Protein AF-A0A9D2NYP1-F1 (afdb_monomer_lite)

Secondary structure (DSSP, 8-state):
--HHHHHHHHTTS----S-----------------------SSHHHHHHHHHHHHHHHT-S-----S-GGGS-EEEETTEEEEE-S-HHHHEESSPPTT-EEEEEEEETTTEEEEEEEE-TT-TTEEEEEEEEEEEEEE-TTSPEEEEEEEEEEEEEEETTTTT--EEEETTEEEE-TTT---SSSS-SS-HHHHHHHHHHH----SSPPPTT-EEEEEEEE--TTS---SSEEESS--EEEEEETTEEEEEEEP----PPPP-

pLDDT: mean 77.52, std 22.83, range [28.11, 98.56]

Structure (mmCIF, N/CA/C/O backbone):
data_AF-A0A9D2NYP1-F1
#
_entry.id   AF-A0A9D2NYP1-F1
#
loop_
_atom_site.group_PDB
_atom_site.id
_atom_site.type_symbol
_atom_site.label_atom_id
_atom_site.label_alt_id
_atom_site.label_comp_id
_atom_site.label_asym_id
_atom_site.label_entity_id
_atom_site.label_seq_id
_atom_site.pdbx_PDB_ins_code
_atom_site.Cartn_x
_atom_site.Cartn_y
_atom_site.Cartn_z
_atom_site.occupancy
_atom_site.B_iso_or_equiv
_atom_site.auth_seq_id
_atom_site.auth_comp_id
_atom_site.auth_asym_id
_atom_site.auth_atom_id
_atom_site.pdbx_PDB_model_num
ATOM 1 N N . MET A 1 1 ? 52.720 27.892 -49.024 1.00 52.84 1 MET A N 1
ATOM 2 C CA . MET A 1 1 ? 51.868 28.065 -47.832 1.00 52.84 1 MET A CA 1
ATOM 3 C C . MET A 1 1 ? 52.768 28.571 -46.722 1.00 52.84 1 MET A C 1
ATOM 5 O O . MET A 1 1 ? 53.714 27.883 -46.366 1.00 52.84 1 MET A O 1
ATOM 9 N N . SER A 1 2 ? 52.604 29.838 -46.357 1.00 43.03 2 SER A N 1
ATOM 10 C CA . SER A 1 2 ? 53.603 30.640 -45.644 1.00 43.03 2 SER A CA 1
ATOM 11 C C . SER A 1 2 ? 53.001 31.171 -44.345 1.00 43.03 2 SER A C 1
ATOM 13 O O . SER A 1 2 ? 51.852 31.608 -44.352 1.00 43.03 2 SER A O 1
ATOM 15 N N . GLU A 1 3 ? 53.796 31.184 -43.270 1.00 52.00 3 GLU A N 1
ATOM 16 C CA . GLU A 1 3 ? 53.496 31.777 -41.950 1.00 52.00 3 GLU A CA 1
ATOM 17 C C . GLU A 1 3 ? 52.831 33.165 -42.009 1.00 52.00 3 GLU A C 1
ATOM 19 O O . GLU A 1 3 ? 52.084 33.530 -41.103 1.00 52.00 3 GLU A O 1
ATOM 24 N N . LYS A 1 4 ? 53.036 33.917 -43.098 1.00 56.12 4 LYS A N 1
ATOM 25 C CA . LYS A 1 4 ? 52.514 35.277 -43.282 1.00 56.12 4 LYS A CA 1
ATOM 26 C C . LYS A 1 4 ? 51.020 35.381 -43.612 1.00 56.12 4 LYS A C 1
ATOM 28 O O . LYS A 1 4 ? 50.474 36.476 -43.497 1.00 56.12 4 LYS A O 1
ATOM 33 N N . GLU A 1 5 ? 50.340 34.299 -43.996 1.00 54.41 5 GLU A N 1
ATOM 34 C CA . GLU A 1 5 ? 48.875 34.331 -44.202 1.00 54.41 5 GLU A CA 1
ATOM 35 C C . GLU A 1 5 ? 48.090 33.927 -42.942 1.00 54.41 5 GLU A C 1
ATOM 37 O O . GLU A 1 5 ? 46.988 34.421 -42.716 1.00 54.41 5 GLU A O 1
ATOM 42 N N . THR A 1 6 ? 48.695 33.146 -42.045 1.00 54.75 6 THR A N 1
ATOM 43 C CA . THR A 1 6 ? 48.152 32.815 -40.713 1.00 54.75 6 THR A CA 1
ATOM 44 C C . THR A 1 6 ? 48.230 33.980 -39.718 1.00 54.75 6 THR A C 1
ATOM 46 O O . THR A 1 6 ? 47.350 34.130 -38.873 1.00 54.75 6 THR A O 1
ATOM 49 N N . GLU A 1 7 ? 49.227 34.859 -39.850 1.00 53.69 7 GLU A N 1
ATOM 50 C CA . GLU A 1 7 ? 49.426 36.019 -38.964 1.00 53.69 7 GLU A CA 1
ATOM 51 C C . GLU A 1 7 ? 48.400 37.149 -39.209 1.00 53.69 7 GLU A C 1
ATOM 53 O O . GLU A 1 7 ? 48.049 37.893 -38.293 1.00 53.69 7 GLU A O 1
ATOM 58 N N . LYS A 1 8 ? 47.841 37.247 -40.427 1.00 52.06 8 LYS A N 1
ATOM 59 C CA . LYS A 1 8 ? 46.785 38.220 -40.769 1.00 52.06 8 LYS A CA 1
ATOM 60 C C . LYS A 1 8 ? 45.388 37.810 -40.300 1.00 52.06 8 LYS A C 1
ATOM 62 O O . LYS A 1 8 ? 44.573 38.693 -40.053 1.00 52.06 8 LYS A O 1
ATOM 67 N N . LEU A 1 9 ? 45.114 36.512 -40.145 1.00 48.84 9 LEU A N 1
ATOM 68 C CA . LEU A 1 9 ? 43.814 36.034 -39.660 1.00 48.84 9 LEU A CA 1
ATOM 69 C C . LEU A 1 9 ? 43.696 36.166 -38.131 1.00 48.84 9 LEU A C 1
ATOM 71 O O . LEU A 1 9 ? 42.644 36.533 -37.617 1.00 48.84 9 LEU A O 1
ATOM 75 N N . PHE A 1 10 ? 44.798 35.943 -37.404 1.00 48.81 10 PHE A N 1
ATOM 76 C CA . PHE A 1 10 ? 44.826 36.048 -35.940 1.00 48.81 10 PHE A CA 1
ATOM 77 C C . PHE A 1 10 ? 44.795 37.494 -35.423 1.00 48.81 10 PHE A C 1
ATOM 79 O O . PHE A 1 10 ? 44.224 37.748 -34.366 1.00 48.81 10 PHE A O 1
ATOM 86 N N . ARG A 1 11 ? 45.324 38.466 -36.179 1.00 52.62 11 ARG A N 1
ATOM 87 C CA . ARG A 1 11 ? 45.314 39.891 -35.787 1.00 52.62 11 ARG A CA 1
ATOM 88 C C . ARG A 1 11 ? 43.963 40.598 -35.957 1.00 52.62 11 ARG A C 1
ATOM 90 O O . ARG A 1 11 ? 43.852 41.755 -35.578 1.00 52.62 11 ARG A O 1
ATOM 97 N N . SER A 1 12 ? 42.961 39.919 -36.520 1.00 47.72 12 SER A N 1
ATOM 98 C CA . SER A 1 12 ? 41.611 40.453 -36.760 1.00 47.72 12 SER A CA 1
ATOM 99 C C . SER A 1 12 ? 40.601 40.104 -35.656 1.00 47.72 12 SER A C 1
ATOM 101 O O . SER A 1 12 ? 39.479 40.598 -35.708 1.00 47.72 12 SER A O 1
ATOM 103 N N . ILE A 1 13 ? 40.942 39.232 -34.699 1.00 51.97 13 ILE A N 1
ATOM 104 C CA . ILE A 1 13 ? 39.965 38.668 -33.741 1.00 51.97 13 ILE A CA 1
ATOM 105 C C . ILE A 1 13 ? 40.199 39.150 -32.297 1.00 51.97 13 ILE A C 1
ATOM 107 O O . ILE A 1 13 ? 39.365 38.927 -31.425 1.00 51.97 13 ILE A O 1
ATOM 111 N N . THR A 1 14 ? 41.274 39.891 -32.028 1.00 47.16 14 THR A N 1
ATOM 112 C CA . THR A 1 14 ? 41.542 40.450 -30.692 1.00 47.16 14 THR A CA 1
ATOM 113 C C . THR A 1 14 ? 41.807 41.953 -30.757 1.00 47.16 14 THR A C 1
ATOM 115 O O . THR A 1 14 ? 42.882 42.421 -30.394 1.00 47.16 14 THR A O 1
ATOM 118 N N . GLU A 1 15 ? 40.825 42.715 -31.238 1.00 46.16 15 GLU A N 1
ATOM 119 C CA . GLU A 1 15 ? 40.663 44.124 -30.868 1.00 46.16 15 GLU A CA 1
ATOM 120 C C . GLU A 1 15 ? 39.771 44.192 -29.627 1.00 46.16 15 GLU A C 1
ATOM 122 O O . GLU A 1 15 ? 38.555 44.289 -29.741 1.00 46.16 15 GLU A O 1
ATOM 127 N N . LEU A 1 16 ? 40.368 44.148 -28.437 1.00 33.62 16 LEU A N 1
ATOM 128 C CA . LEU A 1 16 ? 39.815 44.876 -27.299 1.00 33.62 16 LEU A CA 1
ATOM 129 C C . LEU A 1 16 ? 40.962 45.556 -26.554 1.00 33.62 16 LEU A C 1
ATOM 131 O O . LEU A 1 16 ? 41.943 44.938 -26.149 1.00 33.62 16 LEU A O 1
ATOM 135 N N . SER A 1 17 ? 40.810 46.870 -26.514 1.00 37.94 17 SER A N 1
ATOM 136 C CA . SER A 1 17 ? 41.711 47.938 -26.114 1.00 37.94 17 SER A CA 1
ATOM 137 C C . SER A 1 17 ? 41.938 48.024 -24.605 1.00 37.94 17 SER A C 1
ATOM 139 O O . SER A 1 17 ? 40.995 47.942 -23.821 1.00 37.94 17 SER A O 1
ATOM 141 N N . ASP A 1 18 ? 43.187 48.309 -24.248 1.00 42.28 18 ASP A N 1
ATOM 142 C CA . ASP A 1 18 ? 43.763 48.457 -22.903 1.00 42.28 18 ASP A CA 1
ATOM 143 C C . ASP A 1 18 ? 43.538 49.856 -22.269 1.00 42.28 18 ASP A C 1
ATOM 145 O O . ASP A 1 18 ? 44.358 50.335 -21.491 1.00 42.28 18 ASP A O 1
ATOM 149 N N . ASP A 1 19 ? 42.431 50.538 -22.582 1.00 39.03 19 ASP A N 1
ATOM 150 C CA . ASP A 1 19 ? 42.287 51.990 -22.338 1.00 39.03 19 ASP A CA 1
ATOM 151 C C . ASP A 1 19 ? 41.154 52.389 -21.374 1.00 39.03 19 ASP A C 1
ATOM 153 O O . ASP A 1 19 ? 40.501 53.414 -21.552 1.00 39.03 19 ASP A O 1
ATOM 157 N N . LEU A 1 20 ? 40.916 51.620 -20.306 1.00 39.31 20 LEU A N 1
ATOM 158 C CA . LEU A 1 20 ? 39.998 52.047 -19.237 1.00 39.31 20 LEU A CA 1
ATOM 159 C C . LEU A 1 20 ? 40.436 51.603 -17.834 1.00 39.31 20 LEU A C 1
ATOM 161 O O . LEU A 1 20 ? 39.670 50.942 -17.146 1.00 39.31 20 LEU A O 1
ATOM 165 N N . ILE A 1 21 ? 41.620 52.016 -17.363 1.00 32.97 21 ILE A N 1
ATOM 166 C CA . ILE A 1 21 ? 41.814 52.301 -15.925 1.00 32.97 21 ILE A CA 1
ATOM 167 C C . ILE A 1 21 ? 42.711 53.536 -15.760 1.00 32.97 21 ILE A C 1
ATOM 169 O O . ILE A 1 21 ? 43.939 53.477 -15.811 1.00 32.97 21 ILE A O 1
ATOM 173 N N . GLU A 1 22 ? 42.062 54.670 -15.518 1.00 35.88 22 GLU A N 1
ATOM 174 C CA . GLU A 1 22 ? 42.674 55.907 -15.054 1.00 35.88 22 GLU A CA 1
ATOM 175 C C . GLU A 1 22 ? 43.183 55.744 -13.610 1.00 35.88 22 GLU A C 1
ATOM 177 O O . GLU A 1 22 ? 42.428 55.667 -12.646 1.00 35.88 22 GLU A O 1
ATOM 182 N N . ASN A 1 23 ? 44.504 55.639 -13.491 1.00 31.09 23 ASN A N 1
ATOM 183 C CA . ASN A 1 23 ? 45.363 56.325 -12.522 1.00 31.09 23 ASN A CA 1
ATOM 184 C C . ASN A 1 23 ? 44.757 56.736 -11.160 1.00 31.09 23 ASN A C 1
ATOM 186 O O . ASN A 1 23 ? 44.509 57.914 -10.910 1.00 31.09 23 ASN A O 1
ATOM 190 N N . ALA A 1 24 ? 44.740 55.812 -10.197 1.00 30.09 24 ALA A N 1
ATOM 191 C CA . ALA A 1 24 ? 44.958 56.170 -8.794 1.00 30.09 24 ALA A CA 1
ATOM 192 C C . ALA A 1 24 ? 46.461 56.060 -8.490 1.00 30.09 24 ALA A C 1
ATOM 194 O O . ALA A 1 24 ? 46.983 55.003 -8.135 1.00 30.09 24 ALA A O 1
ATOM 195 N N . GLN A 1 25 ? 47.176 57.168 -8.685 1.00 34.66 25 GLN A N 1
ATOM 196 C CA . GLN A 1 25 ? 48.561 57.327 -8.257 1.00 34.66 25 GLN A CA 1
ATOM 197 C C . GLN A 1 25 ? 48.656 57.187 -6.733 1.00 34.66 25 GLN A C 1
ATOM 199 O O . GLN A 1 25 ? 48.110 58.012 -6.013 1.00 34.66 25 GLN A O 1
ATOM 204 N N . THR A 1 26 ? 49.403 56.201 -6.240 1.00 32.84 26 THR A N 1
ATOM 205 C CA . THR A 1 26 ? 50.382 56.388 -5.153 1.00 32.84 26 THR A CA 1
ATOM 206 C C . THR A 1 26 ? 51.392 55.235 -5.167 1.00 32.84 26 THR A C 1
ATOM 208 O O . THR A 1 26 ? 51.066 54.055 -5.215 1.00 32.84 26 THR A O 1
ATOM 211 N N . VAL A 1 27 ? 52.659 55.621 -5.180 1.00 31.11 27 VAL A N 1
ATOM 212 C CA . VAL A 1 27 ? 53.905 54.839 -5.246 1.00 31.11 27 VAL A CA 1
ATOM 213 C C . VAL A 1 27 ? 54.781 55.411 -4.104 1.00 31.11 27 VAL A C 1
ATOM 215 O O . VAL A 1 27 ? 54.499 56.548 -3.715 1.00 31.11 27 VAL A O 1
ATOM 218 N N . PRO A 1 28 ? 55.872 54.796 -3.584 1.00 44.03 28 PRO A N 1
ATOM 219 C CA . PRO A 1 28 ? 56.439 53.443 -3.731 1.00 44.03 28 PRO A CA 1
ATOM 220 C C . PRO A 1 28 ? 56.798 52.755 -2.380 1.00 44.03 28 PRO A C 1
ATOM 222 O O . PRO A 1 28 ? 56.739 53.345 -1.308 1.00 44.03 28 PRO A O 1
ATOM 225 N N . ALA A 1 29 ? 57.360 51.544 -2.504 1.00 28.33 29 ALA A N 1
ATOM 226 C CA . ALA A 1 29 ? 58.676 51.148 -1.963 1.00 28.33 29 ALA A CA 1
ATOM 227 C C . ALA A 1 29 ? 58.694 49.983 -0.958 1.00 28.33 29 ALA A C 1
ATOM 229 O O . ALA A 1 29 ? 58.277 50.102 0.187 1.00 28.33 29 ALA A O 1
ATOM 230 N N . GLY A 1 30 ? 59.398 48.920 -1.364 1.00 28.11 30 GLY A N 1
ATOM 231 C CA . GLY A 1 30 ? 60.272 48.166 -0.464 1.00 28.11 30 GLY A CA 1
ATOM 232 C C . GLY A 1 30 ? 59.875 46.716 -0.185 1.00 28.11 30 GLY A C 1
ATOM 233 O O . GLY A 1 30 ? 58.827 46.443 0.378 1.00 28.11 30 GLY A O 1
ATOM 234 N N . GLY A 1 31 ? 60.799 45.791 -0.472 1.00 31.09 31 GLY A N 1
ATOM 235 C CA . GLY A 1 31 ? 60.926 44.550 0.305 1.00 31.09 31 GLY A CA 1
ATOM 236 C C . GLY A 1 31 ? 60.737 43.234 -0.452 1.00 31.09 31 GLY A C 1
ATOM 237 O O . GLY A 1 31 ? 59.640 42.712 -0.578 1.00 31.09 31 GLY A O 1
ATOM 238 N N . ARG A 1 32 ? 61.853 42.629 -0.872 1.00 34.25 32 ARG A N 1
ATOM 239 C CA . ARG A 1 32 ? 61.967 41.218 -1.295 1.00 34.25 32 ARG A CA 1
ATOM 240 C C . ARG A 1 32 ? 61.476 40.240 -0.208 1.00 34.25 32 ARG A C 1
ATOM 242 O O . ARG A 1 32 ? 61.945 40.358 0.921 1.00 34.25 32 ARG A O 1
ATOM 249 N N . LYS A 1 33 ? 60.791 39.150 -0.602 1.00 32.91 33 LYS A N 1
ATOM 250 C CA . LYS A 1 33 ? 61.248 37.727 -0.541 1.00 32.91 33 LYS A CA 1
ATOM 251 C C . LYS A 1 33 ? 60.088 36.731 -0.804 1.00 32.91 33 LYS A C 1
ATOM 253 O O . LYS A 1 33 ? 59.033 36.890 -0.219 1.00 32.91 33 LYS A O 1
ATOM 258 N N . LYS A 1 34 ? 60.370 35.721 -1.658 1.00 34.88 34 LYS A N 1
ATOM 259 C CA . LYS A 1 34 ? 60.036 34.261 -1.627 1.00 34.88 34 LYS A CA 1
ATOM 260 C C . LYS A 1 34 ? 58.661 33.852 -1.038 1.00 34.88 34 LYS A C 1
ATOM 262 O O . LYS A 1 34 ? 58.356 34.236 0.072 1.00 34.88 34 LYS A O 1
ATOM 267 N N . THR A 1 35 ? 57.815 32.994 -1.615 1.00 35.12 35 THR A N 1
ATOM 268 C CA . THR A 1 35 ? 58.003 31.801 -2.464 1.00 35.12 35 THR A CA 1
ATOM 269 C C . THR A 1 35 ? 56.619 31.290 -2.897 1.00 35.12 35 THR A C 1
ATOM 271 O O . THR A 1 35 ? 55.664 31.430 -2.149 1.00 35.12 35 THR A O 1
ATOM 274 N N . ALA A 1 36 ? 56.570 30.669 -4.079 1.00 46.47 36 ALA A N 1
ATOM 275 C CA . ALA A 1 36 ? 55.696 29.571 -4.514 1.00 46.47 36 ALA A CA 1
ATOM 276 C C . ALA A 1 36 ? 54.341 29.344 -3.808 1.00 46.47 36 ALA A C 1
ATOM 278 O O . ALA A 1 36 ? 54.317 28.847 -2.690 1.00 46.47 36 ALA A O 1
ATOM 279 N N . ALA A 1 37 ? 53.242 29.506 -4.555 1.00 46.41 37 ALA A N 1
ATOM 280 C CA . ALA A 1 37 ? 52.235 28.452 -4.766 1.00 46.41 37 ALA A CA 1
ATOM 281 C C . ALA A 1 37 ? 51.037 28.983 -5.573 1.00 46.41 37 ALA A C 1
ATOM 283 O O . ALA A 1 37 ? 50.044 29.401 -4.993 1.00 46.41 37 ALA A O 1
ATOM 284 N N . TRP A 1 38 ? 51.073 28.905 -6.908 1.00 39.84 38 TRP A N 1
ATOM 285 C CA . TRP A 1 38 ? 49.820 28.858 -7.675 1.00 39.84 38 TRP A CA 1
ATOM 286 C C . TRP A 1 38 ? 49.995 28.226 -9.056 1.00 39.84 38 TRP A C 1
ATOM 288 O O . TRP A 1 38 ? 50.131 28.876 -10.085 1.00 39.84 38 TRP A O 1
ATOM 298 N N . LYS A 1 39 ? 50.005 26.894 -9.058 1.00 49.81 39 LYS A N 1
ATOM 299 C CA . LYS A 1 39 ? 49.701 26.055 -10.223 1.00 49.81 39 LYS A CA 1
ATOM 300 C C . LYS A 1 39 ? 48.943 24.825 -9.737 1.00 49.81 39 LYS A C 1
ATOM 302 O O . LYS A 1 39 ? 49.533 23.757 -9.676 1.00 49.81 39 LYS A O 1
ATOM 307 N N . LYS A 1 40 ? 47.675 24.971 -9.336 1.00 46.75 40 LYS A N 1
ATOM 308 C CA . LYS A 1 40 ? 46.773 23.829 -9.069 1.00 46.75 40 LYS A CA 1
ATOM 309 C C . LYS A 1 40 ? 45.283 24.181 -9.213 1.00 46.75 40 LYS A C 1
ATOM 311 O O . LYS A 1 40 ? 44.513 23.830 -8.340 1.00 46.75 40 LYS A O 1
ATOM 316 N N . TRP A 1 41 ? 44.855 24.849 -10.288 1.00 41.88 41 TRP A N 1
ATOM 317 C CA . TRP A 1 41 ? 43.405 25.002 -10.551 1.00 41.88 41 TRP A CA 1
ATOM 318 C C . TRP A 1 41 ? 43.007 24.856 -12.030 1.00 41.88 41 TRP A C 1
ATOM 320 O O . TRP A 1 41 ? 41.909 25.225 -12.417 1.00 41.88 41 TRP A O 1
ATOM 330 N N . GLY A 1 42 ? 43.867 24.262 -12.867 1.00 43.59 42 GLY A N 1
ATOM 331 C CA . GLY A 1 42 ? 43.568 24.002 -14.287 1.00 43.59 42 GLY A CA 1
ATOM 332 C C . GLY A 1 42 ? 42.938 22.634 -14.587 1.00 43.59 42 GLY A C 1
ATOM 333 O O . GLY A 1 42 ? 42.689 22.334 -15.745 1.00 43.59 42 GLY A O 1
ATOM 334 N N . ALA A 1 43 ? 42.706 21.795 -13.572 1.00 47.12 43 ALA A N 1
ATOM 335 C CA . ALA A 1 43 ? 42.125 20.453 -13.729 1.00 47.12 43 ALA A CA 1
ATOM 336 C C . ALA A 1 43 ? 40.677 20.346 -13.206 1.00 47.12 43 ALA A C 1
ATOM 338 O O . ALA A 1 43 ? 40.083 19.276 -13.261 1.00 47.12 43 ALA A O 1
ATOM 339 N N . ALA A 1 44 ? 40.097 21.443 -12.702 1.00 47.78 44 ALA A N 1
ATOM 340 C CA . ALA A 1 44 ? 38.775 21.432 -12.069 1.00 47.78 44 ALA A CA 1
ATOM 341 C C . ALA A 1 44 ? 37.602 21.622 -13.054 1.00 47.78 44 ALA A C 1
ATOM 343 O O . ALA A 1 44 ? 36.472 21.290 -12.715 1.00 47.78 44 ALA A O 1
ATOM 344 N N . ALA A 1 45 ? 37.846 22.111 -14.277 1.00 47.59 45 ALA A N 1
ATOM 345 C CA . ALA A 1 45 ? 36.769 22.408 -15.231 1.00 47.59 45 ALA A CA 1
ATOM 346 C C . ALA A 1 45 ? 36.324 21.191 -16.070 1.00 47.59 45 ALA A C 1
ATOM 348 O O . ALA A 1 45 ? 35.146 21.065 -16.384 1.00 47.59 45 ALA A O 1
ATOM 349 N N . ALA A 1 46 ? 37.226 20.253 -16.385 1.00 43.06 46 ALA A N 1
ATOM 350 C CA . ALA A 1 46 ? 36.881 19.062 -17.174 1.00 43.06 46 ALA A CA 1
ATOM 351 C C . ALA A 1 46 ? 36.126 17.992 -16.358 1.00 43.06 46 ALA A C 1
ATOM 353 O O . ALA A 1 46 ? 35.284 17.282 -16.902 1.00 43.06 46 ALA A O 1
ATOM 354 N N . CYS A 1 47 ? 36.360 17.917 -15.042 1.00 46.75 47 CYS A N 1
ATOM 355 C CA . CYS A 1 47 ? 35.577 17.047 -14.160 1.00 46.75 47 CYS A CA 1
ATOM 356 C C . CYS A 1 47 ? 34.174 17.610 -13.889 1.00 46.75 47 CYS A C 1
ATOM 358 O O . CYS A 1 47 ? 33.245 16.836 -13.688 1.00 46.75 47 CYS A O 1
ATOM 360 N N . LEU A 1 48 ? 33.991 18.936 -13.931 1.00 41.94 48 LEU A N 1
ATOM 361 C CA . LEU A 1 48 ? 32.689 19.564 -13.687 1.00 41.94 48 LEU A CA 1
ATOM 362 C C . LEU A 1 48 ? 31.689 19.272 -14.820 1.00 41.94 48 LEU A C 1
ATOM 364 O O . LEU A 1 48 ? 30.521 19.011 -14.552 1.00 41.94 48 LEU A O 1
ATOM 368 N N . CYS A 1 49 ? 32.151 19.212 -16.075 1.00 49.03 49 CYS A N 1
ATOM 369 C CA . CYS A 1 49 ? 31.293 18.849 -17.209 1.00 49.03 49 CYS A CA 1
ATOM 370 C C . CYS A 1 49 ? 30.860 17.373 -17.176 1.00 49.03 49 CYS A C 1
ATOM 372 O O . CYS A 1 49 ? 29.727 17.066 -17.535 1.00 49.03 49 CYS A O 1
ATOM 374 N N . LEU A 1 50 ? 31.711 16.461 -16.690 1.00 42.22 50 LEU A N 1
ATOM 375 C CA . LEU A 1 50 ? 31.314 15.062 -16.489 1.00 42.22 50 LEU A CA 1
ATOM 376 C C . LEU A 1 50 ? 30.323 14.903 -15.332 1.00 42.22 50 LEU A C 1
ATOM 378 O O . LEU A 1 50 ? 29.447 14.053 -15.416 1.00 42.22 50 LEU A O 1
ATOM 382 N N . VAL A 1 51 ? 30.387 15.743 -14.296 1.00 45.25 51 VAL A N 1
ATOM 383 C CA . VAL A 1 51 ? 29.383 15.742 -13.218 1.00 45.25 51 VAL A CA 1
ATOM 384 C C . VAL A 1 51 ? 28.024 16.235 -13.733 1.00 45.25 51 VAL A C 1
ATOM 386 O O . VAL A 1 51 ? 27.007 15.659 -13.375 1.00 45.25 51 VAL A O 1
ATOM 389 N N . ILE A 1 52 ? 27.968 17.208 -14.647 1.00 47.50 52 ILE A N 1
ATOM 390 C CA . ILE A 1 52 ? 26.684 17.696 -15.189 1.00 47.50 52 ILE A CA 1
ATOM 391 C C . ILE A 1 52 ? 26.000 16.652 -16.097 1.00 47.50 52 ILE A C 1
ATOM 393 O O . ILE A 1 52 ? 24.778 16.535 -16.066 1.00 47.50 52 ILE A O 1
ATOM 397 N N . PHE A 1 53 ? 26.761 15.844 -16.847 1.00 40.69 53 PHE A N 1
ATOM 398 C CA . PHE A 1 53 ? 26.193 14.817 -17.739 1.00 40.69 53 PHE A CA 1
ATOM 399 C C . PHE A 1 53 ? 26.099 13.404 -17.133 1.00 40.69 53 PHE A C 1
ATOM 401 O O . PHE A 1 53 ? 25.289 12.610 -17.604 1.00 40.69 53 PHE A O 1
ATOM 408 N N . ALA A 1 54 ? 26.859 13.071 -16.081 1.00 36.25 54 ALA A N 1
ATOM 409 C CA . ALA A 1 54 ? 26.776 11.764 -15.411 1.00 36.25 54 ALA A CA 1
ATOM 410 C C . ALA A 1 54 ? 25.781 11.730 -14.236 1.00 36.25 54 ALA A C 1
ATOM 412 O O . ALA A 1 54 ? 25.311 10.655 -13.861 1.00 36.25 54 ALA A O 1
ATOM 413 N N . VAL A 1 55 ? 25.426 12.882 -13.655 1.00 40.09 55 VAL A N 1
ATOM 414 C CA . VAL A 1 55 ? 24.460 12.955 -12.545 1.00 40.09 55 VAL A CA 1
ATOM 415 C C . VAL A 1 55 ? 23.034 12.517 -12.922 1.00 40.09 55 VAL A C 1
ATOM 417 O O . VAL A 1 55 ? 22.454 11.793 -12.112 1.00 40.09 55 VAL A O 1
ATOM 420 N N . PRO A 1 56 ? 22.461 12.803 -14.114 1.00 42.22 56 PRO A N 1
ATOM 421 C CA . PRO A 1 56 ? 21.140 12.256 -14.445 1.00 42.22 56 PRO A CA 1
ATOM 422 C C . PRO A 1 56 ? 21.158 10.731 -14.665 1.00 42.22 56 PRO A C 1
ATOM 424 O O . PRO A 1 56 ? 20.119 10.088 -14.551 1.00 42.22 56 PRO A O 1
ATOM 427 N N . LEU A 1 57 ? 22.326 10.122 -14.917 1.00 39.72 57 LEU A N 1
ATOM 428 C CA . LEU A 1 57 ? 22.459 8.667 -15.075 1.00 39.72 57 LEU A CA 1
ATOM 429 C C . LEU A 1 57 ? 22.671 7.945 -13.729 1.00 39.72 57 LEU A C 1
ATOM 431 O O . LEU A 1 57 ? 22.204 6.825 -13.546 1.00 39.72 57 LEU A O 1
ATOM 435 N N . LEU A 1 58 ? 23.324 8.601 -12.763 1.00 40.12 58 LEU A N 1
ATOM 436 C CA . LEU A 1 58 ? 23.533 8.094 -11.396 1.00 40.12 58 LEU A CA 1
ATOM 437 C C . LEU A 1 58 ? 22.331 8.313 -10.459 1.00 40.12 58 LEU A C 1
ATOM 439 O O . LEU A 1 58 ? 22.303 7.738 -9.372 1.00 40.12 58 LEU A O 1
ATOM 443 N N . ALA A 1 59 ? 21.343 9.111 -10.877 1.00 42.38 59 ALA A N 1
ATOM 444 C CA . ALA A 1 59 ? 20.069 9.318 -10.184 1.00 42.38 59 ALA A CA 1
ATOM 445 C C . ALA A 1 59 ? 19.007 8.246 -10.508 1.00 42.38 59 ALA A C 1
ATOM 447 O O . ALA A 1 59 ? 17.861 8.355 -10.074 1.00 42.38 59 ALA A O 1
ATOM 448 N N . ARG A 1 60 ? 19.368 7.199 -11.261 1.00 46.25 60 ARG A N 1
ATOM 449 C CA . ARG A 1 60 ? 18.489 6.058 -11.535 1.00 46.25 60 ARG A CA 1
ATOM 450 C C . ARG A 1 60 ? 18.433 5.160 -10.303 1.00 46.25 60 ARG A C 1
ATOM 452 O O . ARG A 1 60 ? 19.225 4.242 -10.187 1.00 46.25 60 ARG A O 1
ATOM 459 N N . ILE A 1 61 ? 17.580 5.549 -9.362 1.00 46.91 61 ILE A N 1
ATOM 460 C CA . ILE A 1 61 ? 16.824 4.820 -8.326 1.00 46.91 61 ILE A CA 1
ATOM 461 C C . ILE A 1 61 ? 16.724 5.723 -7.087 1.00 46.91 61 ILE A C 1
ATOM 463 O O . ILE A 1 61 ? 17.732 6.293 -6.653 1.00 46.91 61 ILE A O 1
ATOM 467 N N . PRO A 1 62 ? 15.514 5.910 -6.530 1.00 41.56 62 PRO A N 1
ATOM 468 C CA . PRO A 1 62 ? 15.238 6.989 -5.597 1.00 41.56 62 PRO A CA 1
ATOM 469 C C . PRO A 1 62 ? 15.962 6.763 -4.269 1.00 41.56 62 PRO A C 1
ATOM 471 O O . PRO A 1 62 ? 15.856 5.700 -3.660 1.00 41.56 62 PRO A O 1
ATOM 474 N N . ARG A 1 63 ? 16.588 7.817 -3.731 1.00 36.16 63 ARG A N 1
ATOM 475 C CA . ARG A 1 63 ? 16.506 8.015 -2.276 1.00 36.16 63 ARG A CA 1
ATOM 476 C C . ARG A 1 63 ? 15.028 8.080 -1.943 1.00 36.16 63 ARG A C 1
ATOM 478 O O . ARG A 1 63 ? 14.349 8.821 -2.641 1.00 36.16 63 ARG A O 1
ATOM 485 N N . ALA A 1 64 ? 14.569 7.364 -0.913 1.00 35.19 64 ALA A N 1
ATOM 486 C CA . ALA A 1 64 ? 13.202 7.463 -0.410 1.00 35.19 64 ALA A CA 1
ATOM 487 C C . ALA A 1 64 ? 12.801 8.947 -0.302 1.00 35.19 64 ALA A C 1
ATOM 489 O O . ALA A 1 64 ? 13.269 9.640 0.607 1.00 35.19 64 ALA A O 1
ATOM 490 N N . PRO A 1 65 ? 11.999 9.479 -1.241 1.00 36.53 65 PRO A N 1
ATOM 491 C CA . PRO A 1 65 ? 11.508 10.825 -1.108 1.00 36.53 65 PRO A CA 1
ATOM 492 C C . PRO A 1 65 ? 10.352 10.729 -0.120 1.00 36.53 65 PRO A C 1
ATOM 494 O O . PRO A 1 65 ? 9.345 10.060 -0.369 1.00 36.53 65 PRO A O 1
ATOM 497 N N . GLN A 1 66 ? 10.518 11.398 1.016 1.00 38.66 66 GLN A N 1
ATOM 498 C CA . GLN A 1 66 ? 9.400 11.784 1.877 1.00 38.66 66 GLN A CA 1
ATOM 499 C C . GLN A 1 66 ? 8.576 12.935 1.251 1.00 38.66 66 GLN A C 1
ATOM 501 O O . GLN A 1 66 ? 7.665 13.451 1.883 1.00 38.66 66 GLN A O 1
ATOM 506 N N . GLY A 1 67 ? 8.891 13.350 0.015 1.00 38.81 67 GLY A N 1
ATOM 507 C CA . GLY A 1 67 ? 8.166 14.368 -0.748 1.00 38.81 67 GLY A CA 1
ATOM 508 C C . GLY A 1 67 ? 7.155 13.774 -1.734 1.00 38.81 67 GLY A C 1
ATOM 509 O O . GLY A 1 67 ? 7.271 12.612 -2.125 1.00 38.81 67 GLY A O 1
ATOM 510 N N . GLY A 1 68 ? 6.169 14.592 -2.120 1.00 47.25 68 GLY A N 1
ATOM 511 C CA . GLY A 1 68 ? 5.117 14.258 -3.087 1.00 47.25 68 GLY A CA 1
ATOM 512 C C . GLY A 1 68 ? 5.620 13.966 -4.510 1.00 47.25 68 GLY A C 1
ATOM 513 O O . GLY A 1 68 ? 6.823 13.845 -4.749 1.00 47.25 68 GLY A O 1
ATOM 514 N N . ALA A 1 69 ? 4.677 13.854 -5.454 1.00 51.28 69 ALA A N 1
ATOM 515 C CA . ALA A 1 69 ? 4.904 13.406 -6.833 1.00 51.28 69 ALA A CA 1
ATOM 516 C C . ALA A 1 69 ? 6.130 14.041 -7.515 1.00 51.28 69 ALA A C 1
ATOM 518 O O . ALA A 1 69 ? 6.886 13.333 -8.171 1.00 51.28 69 ALA A O 1
ATOM 519 N N . GLU A 1 70 ? 6.398 15.333 -7.305 1.00 55.16 70 GLU A N 1
ATOM 520 C CA . GLU A 1 70 ? 7.460 16.058 -8.018 1.00 55.16 70 GLU A CA 1
ATOM 521 C C . GLU A 1 70 ? 8.888 15.515 -7.821 1.00 55.16 70 GLU A C 1
ATOM 523 O O . GLU A 1 70 ? 9.731 15.707 -8.696 1.00 55.16 70 GLU A O 1
ATOM 528 N N . ALA A 1 71 ? 9.186 14.823 -6.715 1.00 70.06 71 ALA A N 1
ATOM 529 C CA . ALA A 1 71 ? 10.543 14.333 -6.436 1.00 70.06 71 ALA A CA 1
ATOM 530 C C . ALA A 1 71 ? 10.769 12.856 -6.806 1.00 70.06 71 ALA A C 1
ATOM 532 O O . ALA A 1 71 ? 11.913 12.410 -6.914 1.00 70.06 71 ALA A O 1
ATOM 533 N N . ALA A 1 72 ? 9.697 12.082 -6.959 1.00 85.44 72 ALA A N 1
ATOM 534 C CA . ALA A 1 72 ? 9.753 10.644 -7.185 1.00 85.44 72 ALA A CA 1
ATOM 535 C C . ALA A 1 72 ? 9.430 10.309 -8.649 1.00 85.44 72 ALA A C 1
ATOM 537 O O . ALA A 1 72 ? 8.581 10.980 -9.237 1.00 85.44 72 ALA A O 1
ATOM 538 N N . PRO A 1 73 ? 10.031 9.254 -9.234 1.00 90.75 73 PRO A N 1
ATOM 539 C CA . PRO A 1 73 ? 9.568 8.711 -10.506 1.00 90.75 73 PRO A CA 1
ATOM 540 C C . PRO A 1 73 ? 8.059 8.462 -10.468 1.00 90.75 73 PRO A C 1
ATOM 542 O O . PRO A 1 73 ? 7.550 7.804 -9.554 1.00 90.75 73 PRO A O 1
ATOM 545 N N . HIS A 1 74 ? 7.353 9.014 -11.446 1.00 94.62 74 HIS A N 1
ATOM 546 C CA . HIS A 1 74 ? 5.900 8.982 -11.529 1.00 94.62 74 HIS A CA 1
ATOM 547 C C . HIS A 1 74 ? 5.422 9.147 -12.971 1.00 94.62 74 HIS A C 1
ATOM 549 O O . HIS A 1 74 ? 6.172 9.582 -13.846 1.00 94.62 74 HIS A O 1
ATOM 555 N N . PHE A 1 75 ? 4.158 8.824 -13.212 1.00 95.94 75 PHE A N 1
ATOM 556 C CA . PHE A 1 75 ? 3.470 9.060 -14.477 1.00 95.94 75 PHE A CA 1
ATOM 557 C C . PHE A 1 75 ? 1.953 9.102 -14.243 1.00 95.94 75 PHE A C 1
ATOM 559 O O . PHE A 1 75 ? 1.466 8.677 -13.195 1.00 95.94 75 PHE A O 1
ATOM 566 N N . ALA A 1 76 ? 1.199 9.621 -15.212 1.00 95.69 76 ALA A N 1
ATOM 567 C CA . ALA A 1 76 ? -0.256 9.710 -15.132 1.00 95.69 76 ALA A CA 1
ATOM 568 C C . ALA A 1 76 ? -0.929 8.691 -16.058 1.00 95.69 76 ALA A C 1
ATOM 570 O O . ALA A 1 76 ? -0.544 8.545 -17.219 1.00 95.69 76 ALA A O 1
ATOM 571 N N . VAL A 1 77 ? -1.955 8.009 -15.550 1.00 95.00 77 VAL A N 1
ATOM 572 C CA . VAL A 1 77 ? -2.776 7.047 -16.290 1.00 95.00 77 VAL A CA 1
ATOM 573 C C . VAL A 1 77 ? -4.222 7.167 -15.830 1.00 95.00 77 VAL A C 1
ATOM 575 O O . VAL A 1 77 ? -4.484 7.170 -14.634 1.00 95.00 77 VAL A O 1
ATOM 578 N N . ASP A 1 78 ? -5.167 7.258 -16.768 1.00 92.38 78 ASP A N 1
ATOM 579 C CA . ASP A 1 78 ? -6.610 7.338 -16.484 1.00 92.38 78 ASP A CA 1
ATOM 580 C C . ASP A 1 78 ? -6.972 8.388 -15.416 1.00 92.38 78 ASP A C 1
ATOM 582 O O . ASP A 1 78 ? -7.762 8.134 -14.508 1.00 92.38 78 ASP A O 1
ATOM 586 N N . ASN A 1 79 ? -6.370 9.580 -15.522 1.00 91.19 79 ASN A N 1
ATOM 587 C CA . ASN A 1 79 ? -6.558 10.698 -14.589 1.00 91.19 79 ASN A CA 1
ATOM 588 C C . ASN A 1 79 ? -6.136 10.396 -13.135 1.00 91.19 79 ASN A C 1
ATOM 590 O O . ASN A 1 79 ? -6.631 11.019 -12.199 1.00 91.19 79 ASN A O 1
ATOM 594 N N . ARG A 1 80 ? -5.228 9.434 -12.946 1.00 94.44 80 ARG A N 1
ATOM 595 C CA . ARG A 1 80 ? -4.582 9.109 -11.672 1.00 94.44 80 ARG A CA 1
ATOM 596 C C . ARG A 1 80 ? -3.073 9.225 -11.833 1.00 94.44 80 ARG A C 1
ATOM 598 O O . ARG A 1 80 ? -2.528 8.823 -12.864 1.00 94.44 80 ARG A O 1
ATOM 605 N N . THR A 1 81 ? -2.401 9.738 -10.813 1.00 95.31 81 THR A N 1
ATOM 606 C CA . THR A 1 81 ? -0.938 9.754 -10.757 1.00 95.31 81 THR A CA 1
ATOM 607 C C . THR A 1 81 ? -0.458 8.500 -10.045 1.00 95.31 81 THR A C 1
ATOM 609 O O . THR A 1 81 ? -0.920 8.175 -8.950 1.00 95.31 81 THR A O 1
ATOM 612 N N . PHE A 1 82 ? 0.487 7.800 -10.662 1.00 96.88 82 PHE A N 1
ATOM 613 C CA . PHE A 1 82 ? 1.156 6.649 -10.079 1.00 96.88 82 PHE A CA 1
ATOM 614 C C . PHE A 1 82 ? 2.607 7.009 -9.798 1.00 96.88 82 PHE A C 1
ATOM 616 O O . PHE A 1 82 ? 3.318 7.491 -10.678 1.00 96.88 82 PHE A O 1
ATOM 623 N N . ILE A 1 83 ? 3.046 6.771 -8.569 1.00 95.25 83 ILE A N 1
ATOM 624 C CA . ILE A 1 83 ? 4.381 7.105 -8.072 1.00 95.25 83 ILE A CA 1
ATOM 625 C C . ILE A 1 83 ? 5.059 5.806 -7.639 1.00 95.25 83 ILE A C 1
ATOM 627 O O . ILE A 1 83 ? 4.400 4.918 -7.104 1.00 95.25 83 ILE A O 1
ATOM 631 N N . VAL A 1 84 ? 6.370 5.672 -7.846 1.00 93.69 84 VAL A N 1
ATOM 632 C CA . VAL A 1 84 ? 7.111 4.480 -7.403 1.00 93.69 84 VAL A CA 1
ATOM 633 C C . VAL A 1 84 ? 6.856 4.191 -5.914 1.00 93.69 84 VAL A C 1
ATOM 635 O O . VAL A 1 84 ? 6.905 5.106 -5.081 1.00 93.69 84 VAL A O 1
ATOM 638 N N . SER A 1 85 ? 6.556 2.929 -5.583 1.00 93.19 85 SER A N 1
ATOM 639 C CA . SER A 1 85 ? 6.204 2.494 -4.221 1.00 93.19 85 SER A CA 1
ATOM 640 C C . SER A 1 85 ? 7.259 2.927 -3.193 1.00 93.19 85 SER A C 1
ATOM 642 O O . SER A 1 85 ? 8.460 2.911 -3.464 1.00 93.19 85 SER A O 1
ATOM 644 N N . SER A 1 86 ? 6.823 3.324 -1.992 1.00 86.94 86 SER A N 1
ATOM 645 C CA . SER A 1 86 ? 7.728 3.633 -0.872 1.00 86.94 86 SER A CA 1
ATOM 646 C C . SER A 1 86 ? 8.364 2.384 -0.261 1.00 86.94 86 SER A C 1
ATOM 648 O O . SER A 1 86 ? 9.419 2.480 0.364 1.00 86.94 86 SER A O 1
ATOM 650 N N . TYR A 1 87 ? 7.770 1.210 -0.474 1.00 87.19 87 TYR A N 1
ATOM 651 C CA . TYR A 1 87 ? 8.313 -0.069 -0.028 1.00 87.19 87 TYR A CA 1
ATOM 652 C C . TYR A 1 87 ? 9.280 -0.614 -1.073 1.00 87.19 87 TYR A C 1
ATOM 654 O O . TYR A 1 87 ? 9.021 -1.623 -1.723 1.00 87.19 87 TYR A O 1
ATOM 662 N N . LEU A 1 88 ? 10.402 0.087 -1.239 1.00 78.62 88 LEU A N 1
ATOM 663 C CA . LEU A 1 88 ? 11.378 -0.190 -2.294 1.00 78.62 88 LEU A CA 1
ATOM 664 C C . LEU A 1 88 ? 11.909 -1.634 -2.262 1.00 78.62 88 LEU A C 1
ATOM 666 O O . LEU A 1 88 ? 12.228 -2.171 -3.317 1.00 78.62 88 LEU A O 1
ATOM 670 N N . GLY A 1 89 ? 11.931 -2.253 -1.074 1.00 79.94 89 GLY A N 1
ATOM 671 C CA . GLY A 1 89 ? 12.332 -3.646 -0.852 1.00 79.94 89 GLY A CA 1
ATOM 672 C C . GLY A 1 89 ? 11.442 -4.693 -1.544 1.00 79.94 89 GLY A C 1
ATOM 673 O O . GLY A 1 89 ? 11.861 -5.815 -1.788 1.00 79.94 89 GLY A O 1
ATOM 674 N N . ASP A 1 90 ? 10.202 -4.312 -1.858 1.00 84.19 90 ASP A N 1
ATOM 675 C CA . ASP A 1 90 ? 9.201 -5.179 -2.491 1.00 84.19 90 ASP A CA 1
ATOM 676 C C . ASP A 1 90 ? 8.762 -4.620 -3.858 1.00 84.19 90 ASP A C 1
ATOM 678 O O . ASP A 1 90 ? 7.857 -5.147 -4.506 1.00 84.19 90 ASP A O 1
ATOM 682 N N . ALA A 1 91 ? 9.338 -3.488 -4.277 1.00 90.12 91 ALA A N 1
ATOM 683 C CA . ALA A 1 91 ? 8.878 -2.749 -5.444 1.00 90.12 91 ALA A CA 1
ATOM 684 C C . ALA A 1 91 ? 9.505 -3.246 -6.748 1.00 90.12 91 ALA A C 1
ATOM 686 O O . ALA A 1 91 ? 8.936 -2.983 -7.802 1.00 90.12 91 ALA A O 1
ATOM 687 N N . VAL A 1 92 ? 10.657 -3.918 -6.700 1.00 94.25 92 VAL A N 1
ATOM 688 C CA . VAL A 1 92 ? 11.390 -4.381 -7.887 1.00 94.25 92 VAL A CA 1
ATOM 689 C C . VAL A 1 92 ? 11.390 -5.902 -7.921 1.00 94.25 92 VAL A C 1
ATOM 691 O O . VAL A 1 92 ? 11.757 -6.534 -6.934 1.00 94.25 92 VAL A O 1
ATOM 694 N N . THR A 1 93 ? 10.981 -6.484 -9.048 1.00 94.12 93 THR A N 1
ATOM 695 C CA . THR A 1 93 ? 10.959 -7.936 -9.259 1.00 94.12 93 THR A CA 1
ATOM 696 C C . THR A 1 93 ? 11.455 -8.301 -10.660 1.00 94.12 93 THR A C 1
ATOM 698 O O . THR A 1 93 ? 11.195 -7.589 -11.631 1.00 94.12 93 THR A O 1
ATOM 701 N N . ASP A 1 94 ? 12.136 -9.441 -10.789 1.00 93.88 94 ASP A N 1
ATOM 702 C CA . ASP A 1 94 ? 12.585 -9.962 -12.092 1.00 93.88 94 ASP A CA 1
ATOM 703 C C . ASP A 1 94 ? 11.435 -10.553 -12.919 1.00 93.88 94 ASP A C 1
ATOM 705 O O . ASP A 1 94 ? 11.447 -10.523 -14.151 1.00 93.88 94 ASP A O 1
ATOM 709 N N . GLU A 1 95 ? 10.413 -11.070 -12.239 1.00 94.94 95 GLU A N 1
ATOM 710 C CA . GLU A 1 95 ? 9.229 -11.667 -12.847 1.00 94.94 95 GLU A CA 1
ATOM 711 C C . GLU A 1 95 ? 8.003 -10.787 -12.604 1.00 94.94 95 GLU A C 1
ATOM 713 O O . GLU A 1 95 ? 7.840 -10.204 -11.528 1.00 94.94 95 GLU A O 1
ATOM 718 N N . LEU A 1 96 ? 7.136 -10.690 -13.615 1.00 96.38 96 LEU A N 1
ATOM 719 C CA . LEU A 1 96 ? 5.865 -9.987 -13.497 1.00 96.38 96 LEU A CA 1
ATOM 720 C C . LEU A 1 96 ? 4.945 -10.761 -12.540 1.00 96.38 96 LEU A C 1
ATOM 722 O O . LEU A 1 96 ? 4.672 -11.934 -12.808 1.00 96.38 96 LEU A O 1
ATOM 726 N N . PRO A 1 97 ? 4.417 -10.132 -11.476 1.00 95.44 97 PRO A N 1
ATOM 727 C CA . PRO A 1 97 ? 3.501 -10.814 -10.570 1.00 95.44 97 PRO A CA 1
ATOM 728 C C . PRO A 1 97 ? 2.229 -11.314 -11.263 1.00 95.44 97 PRO A C 1
ATOM 730 O O . PRO A 1 97 ? 1.746 -10.724 -12.234 1.00 95.44 97 PRO A O 1
ATOM 733 N N . GLU A 1 98 ? 1.657 -12.396 -10.734 1.00 96.00 98 GLU A N 1
ATOM 734 C CA . GLU A 1 98 ? 0.452 -13.009 -11.295 1.00 96.00 98 GLU A CA 1
ATOM 735 C C . GLU A 1 98 ? -0.733 -12.026 -11.374 1.00 96.00 98 GLU A C 1
ATOM 737 O O . GLU A 1 98 ? -0.923 -11.144 -10.535 1.00 96.00 98 GLU A O 1
ATOM 742 N N . GLY A 1 99 ? -1.556 -12.187 -12.413 1.00 96.50 99 GLY A N 1
ATOM 743 C CA . GLY A 1 99 ? -2.748 -11.363 -12.648 1.00 96.50 99 GLY A CA 1
ATOM 744 C C . GLY A 1 99 ? -2.484 -10.011 -13.320 1.00 96.50 99 GLY A C 1
ATOM 745 O O . GLY A 1 99 ? -3.438 -9.360 -13.746 1.00 96.50 99 GLY A O 1
ATOM 746 N N . PHE A 1 100 ? -1.222 -9.599 -13.479 1.00 98.19 100 PHE A N 1
ATOM 747 C CA . PHE A 1 100 ? -0.873 -8.412 -14.256 1.00 98.19 100 PHE A CA 1
ATOM 748 C C . PHE A 1 100 ? -0.796 -8.725 -15.753 1.00 98.19 100 PHE A C 1
ATOM 750 O O . PHE A 1 100 ? -0.145 -9.676 -16.182 1.00 98.19 100 PHE A O 1
ATOM 757 N N . LEU A 1 101 ? -1.457 -7.899 -16.563 1.00 98.06 101 LEU A N 1
ATOM 758 C CA . LEU A 1 101 ? -1.524 -8.038 -18.017 1.00 98.06 101 LEU A CA 1
ATOM 759 C C . LEU A 1 101 ? -0.964 -6.789 -18.712 1.00 98.06 101 LEU A C 1
ATOM 761 O O . LEU A 1 101 ? -1.135 -5.686 -18.186 1.00 98.06 101 LEU A O 1
ATOM 765 N N . PRO A 1 102 ? -0.331 -6.931 -19.895 1.00 98.19 102 PRO A N 1
ATOM 766 C CA . PRO A 1 102 ? 0.162 -5.793 -20.668 1.00 98.19 102 PRO A CA 1
ATOM 767 C C . PRO A 1 102 ? -0.954 -4.788 -20.974 1.00 98.19 102 PRO A C 1
ATOM 769 O O . PRO A 1 102 ? -2.033 -5.176 -21.422 1.00 98.19 102 PRO A O 1
ATOM 772 N N . ALA A 1 103 ? -0.682 -3.499 -20.767 1.00 97.44 103 ALA A N 1
ATOM 773 C CA . ALA A 1 103 ? -1.664 -2.426 -20.942 1.00 97.44 103 ALA A CA 1
ATOM 774 C C . ALA A 1 103 ? -1.208 -1.307 -21.899 1.00 97.44 103 ALA A C 1
ATOM 776 O O . ALA A 1 103 ? -2.037 -0.527 -22.367 1.00 97.44 103 ALA A O 1
ATOM 777 N N . GLY A 1 104 ? 0.083 -1.236 -22.232 1.00 97.06 104 GLY A N 1
ATOM 778 C CA . GLY A 1 104 ? 0.629 -0.285 -23.203 1.00 97.06 104 GLY A CA 1
ATOM 779 C C . GLY A 1 104 ? 2.039 0.158 -22.834 1.00 97.06 104 GLY A C 1
ATOM 780 O O . GLY A 1 104 ? 2.760 -0.573 -22.155 1.00 97.06 104 GLY A O 1
ATOM 781 N N . THR A 1 105 ? 2.412 1.365 -23.257 1.00 97.75 105 THR A N 1
ATOM 782 C CA . THR A 1 105 ? 3.661 2.033 -22.872 1.00 97.75 105 THR A CA 1
ATOM 783 C C . THR A 1 105 ? 3.379 3.363 -22.177 1.00 97.75 105 THR A C 1
ATOM 785 O O . THR A 1 105 ? 2.341 3.985 -22.412 1.00 97.75 105 THR A O 1
ATOM 788 N N . ILE A 1 106 ? 4.290 3.783 -21.300 1.00 96.62 106 ILE A N 1
ATOM 789 C CA . ILE A 1 106 ? 4.259 5.081 -20.614 1.00 96.62 106 ILE A CA 1
ATOM 790 C C . ILE A 1 106 ? 5.641 5.736 -20.634 1.00 96.62 106 ILE A C 1
ATOM 792 O O . ILE A 1 106 ? 6.658 5.064 -20.805 1.00 96.62 106 ILE A O 1
ATOM 796 N N . SER A 1 107 ? 5.667 7.049 -20.415 1.00 95.44 107 SER A N 1
ATOM 797 C CA . SER A 1 107 ? 6.890 7.794 -20.113 1.00 95.44 107 SER A CA 1
ATOM 798 C C . SER A 1 107 ? 6.884 8.181 -18.640 1.00 95.44 107 SER A C 1
ATOM 800 O O . SER A 1 107 ? 5.920 8.770 -18.150 1.00 95.44 107 SER A O 1
ATOM 802 N N . ILE A 1 108 ? 7.955 7.838 -17.937 1.00 93.81 108 ILE A N 1
ATOM 803 C CA . ILE A 1 108 ? 8.153 8.115 -16.518 1.00 93.81 108 ILE A CA 1
ATOM 804 C C . ILE A 1 108 ? 8.870 9.459 -16.382 1.00 93.81 108 ILE A C 1
ATOM 806 O O . ILE A 1 108 ? 9.813 9.767 -17.124 1.00 93.81 108 ILE A O 1
ATOM 810 N N . SER A 1 109 ? 8.462 10.251 -15.393 1.00 89.88 109 SER A N 1
ATOM 811 C CA . SER A 1 109 ? 9.196 11.445 -14.987 1.00 89.88 109 SER A CA 1
ATOM 812 C C . SER A 1 109 ? 10.674 11.116 -14.719 1.00 89.88 109 SER A C 1
ATOM 814 O O . SER A 1 109 ? 11.029 10.061 -14.193 1.00 89.88 109 SER A O 1
ATOM 816 N N . GLY A 1 110 ? 11.570 12.007 -15.149 1.00 80.38 110 GLY A N 1
ATOM 817 C CA . GLY A 1 110 ? 13.018 11.763 -15.101 1.00 80.38 110 GLY A CA 1
ATOM 818 C C . GLY A 1 110 ? 13.624 11.155 -16.374 1.00 80.38 110 GLY A C 1
ATOM 819 O O . GLY A 1 110 ? 14.833 10.935 -16.407 1.00 80.38 110 GLY A O 1
ATOM 820 N N . GLY A 1 111 ? 12.833 10.956 -17.436 1.00 84.06 111 GLY A N 1
ATOM 821 C CA . GLY A 1 111 ? 13.349 10.747 -18.798 1.00 84.06 111 GLY A CA 1
ATOM 822 C C . GLY A 1 111 ? 13.457 9.291 -19.252 1.00 84.06 111 GLY A C 1
ATOM 823 O O . GLY A 1 111 ? 14.246 8.997 -20.148 1.00 84.06 111 GLY A O 1
ATOM 824 N N . LEU A 1 112 ? 12.699 8.379 -18.638 1.00 89.12 112 LEU A N 1
ATOM 825 C CA . LEU A 1 112 ? 12.494 7.035 -19.182 1.00 89.12 112 LEU A CA 1
ATOM 826 C C . LEU A 1 112 ? 11.233 7.055 -20.046 1.00 89.12 112 LEU A C 1
ATOM 828 O O . LEU A 1 112 ? 10.147 7.329 -19.547 1.00 89.12 112 LEU A O 1
ATOM 832 N N . GLU A 1 113 ? 11.381 6.793 -21.337 1.00 93.62 113 GLU A N 1
ATOM 833 C CA . GLU A 1 113 ? 10.295 6.851 -22.320 1.00 93.62 113 GLU A CA 1
ATOM 834 C C . GLU A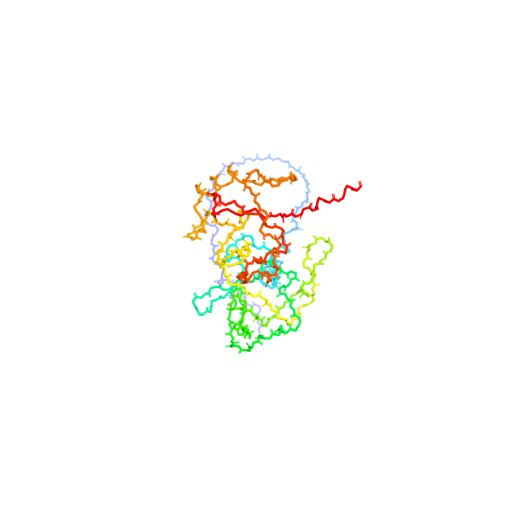 1 113 ? 9.931 5.443 -22.808 1.00 93.62 113 GLU A C 1
ATOM 836 O O . GLU A 1 113 ? 10.721 4.507 -22.667 1.00 93.62 113 GLU A O 1
ATOM 841 N N . ASP A 1 114 ? 8.723 5.294 -23.356 1.00 95.19 114 ASP A N 1
ATOM 842 C CA . ASP A 1 114 ? 8.231 4.068 -24.002 1.00 95.19 114 ASP A CA 1
ATOM 843 C C . ASP A 1 114 ? 8.349 2.780 -23.158 1.00 95.19 114 ASP A C 1
ATOM 845 O O . ASP A 1 114 ? 8.505 1.676 -23.685 1.00 95.19 114 ASP A O 1
ATOM 849 N N . CYS A 1 115 ? 8.238 2.892 -21.833 1.00 97.19 115 CYS A N 1
ATOM 850 C CA . CYS A 1 115 ? 8.347 1.754 -20.923 1.00 97.19 115 CYS A CA 1
ATOM 851 C C . CYS A 1 115 ? 7.047 0.928 -20.936 1.00 97.19 115 CYS A C 1
ATOM 853 O O . CYS A 1 115 ? 5.981 1.488 -20.655 1.00 97.19 115 CYS A O 1
ATOM 855 N N . PRO A 1 116 ? 7.086 -0.389 -21.229 1.00 98.31 116 PRO A N 1
ATOM 856 C CA . PRO A 1 116 ? 5.909 -1.249 -21.151 1.00 98.31 116 PRO A CA 1
ATOM 857 C C . PRO A 1 116 ? 5.346 -1.289 -19.731 1.00 98.31 116 PRO A C 1
ATOM 859 O O . PRO A 1 116 ? 6.101 -1.473 -18.776 1.00 98.31 116 PRO A O 1
ATOM 862 N N . TYR A 1 117 ? 4.029 -1.175 -19.586 1.00 98.38 117 TYR A N 1
ATOM 863 C CA . TYR A 1 117 ? 3.375 -1.248 -18.282 1.00 98.38 117 TYR A CA 1
ATOM 864 C C . TYR A 1 117 ? 2.226 -2.256 -18.254 1.00 98.38 117 TYR A C 1
ATOM 866 O O . TYR A 1 117 ? 1.641 -2.616 -19.283 1.00 98.38 117 TYR A O 1
ATOM 874 N N . TYR A 1 118 ? 1.918 -2.714 -17.044 1.00 98.56 118 TYR A N 1
ATOM 875 C CA . TYR A 1 118 ? 1.059 -3.854 -16.772 1.00 98.56 118 TYR A CA 1
ATOM 876 C C . TYR A 1 118 ? 0.072 -3.515 -15.661 1.00 98.56 118 TYR A C 1
ATOM 878 O O . TYR A 1 118 ? 0.425 -2.855 -14.681 1.00 98.56 118 TYR A O 1
ATOM 886 N N . ARG A 1 119 ? -1.169 -3.983 -15.802 1.00 98.12 119 ARG A N 1
ATOM 887 C CA . ARG A 1 119 ? -2.255 -3.726 -14.847 1.00 98.12 119 ARG A CA 1
ATOM 888 C C . ARG A 1 119 ? -2.907 -5.011 -14.381 1.00 98.12 119 ARG A C 1
ATOM 890 O O . ARG A 1 119 ? -3.018 -5.959 -15.154 1.00 98.12 119 ARG A O 1
ATOM 897 N N . ASN A 1 120 ? -3.425 -4.984 -13.160 1.00 97.06 120 ASN A N 1
ATOM 898 C CA . ASN A 1 120 ? -4.265 -6.036 -12.615 1.00 97.06 120 ASN A CA 1
ATOM 899 C C . ASN A 1 120 ? -5.602 -5.429 -12.147 1.00 97.06 120 ASN A C 1
ATOM 901 O O . ASN A 1 120 ? -5.599 -4.619 -11.222 1.00 97.06 120 ASN A O 1
ATOM 905 N N . PRO A 1 121 ? -6.750 -5.798 -12.745 1.00 94.31 121 PRO A N 1
ATOM 906 C CA . PRO A 1 121 ? -8.060 -5.309 -12.310 1.00 94.31 121 PRO A CA 1
ATOM 907 C C . PRO A 1 121 ? -8.418 -5.645 -10.856 1.00 94.31 121 PRO A C 1
ATOM 909 O O . PRO A 1 121 ? -9.272 -4.975 -10.287 1.00 94.31 121 PRO A O 1
ATOM 912 N N . ALA A 1 122 ? -7.798 -6.673 -10.265 1.00 93.88 122 ALA A N 1
ATOM 913 C CA . ALA A 1 122 ? -8.012 -7.043 -8.867 1.00 93.88 122 ALA A CA 1
ATOM 914 C C . ALA A 1 122 ? -7.270 -6.126 -7.878 1.00 93.88 122 ALA A C 1
ATOM 916 O O . ALA A 1 122 ? -7.649 -6.082 -6.713 1.00 93.88 122 ALA A O 1
ATOM 917 N N . VAL A 1 123 ? -6.236 -5.406 -8.333 1.00 94.44 123 VAL A N 1
ATOM 918 C CA . VAL A 1 123 ? -5.466 -4.438 -7.530 1.00 94.44 123 VAL A CA 1
ATOM 919 C C . VAL A 1 123 ? -5.209 -3.184 -8.380 1.00 94.44 123 VAL A C 1
ATOM 921 O O . VAL A 1 123 ? -4.085 -2.946 -8.834 1.00 94.44 123 VAL A O 1
ATOM 924 N N . PRO A 1 124 ? -6.258 -2.397 -8.690 1.00 94.81 124 PRO A N 1
ATOM 925 C CA . PRO A 1 124 ? -6.164 -1.247 -9.591 1.00 94.81 124 PRO A CA 1
ATOM 926 C C . PRO A 1 124 ? -5.310 -0.094 -9.038 1.00 94.81 124 PRO A C 1
ATOM 928 O O . PRO A 1 124 ? -5.092 0.903 -9.730 1.00 94.81 124 PRO A O 1
ATOM 931 N N . GLU A 1 125 ? -4.872 -0.181 -7.787 1.00 95.88 125 GLU A N 1
ATOM 932 C CA . GLU A 1 125 ? -3.942 0.720 -7.110 1.00 95.88 125 GLU A CA 1
ATOM 933 C C . GLU A 1 125 ? -2.502 0.544 -7.592 1.00 95.88 125 GLU A C 1
ATOM 935 O O . GLU A 1 125 ? -1.706 1.469 -7.447 1.00 95.88 125 GLU A O 1
ATOM 940 N N . TRP A 1 126 ? -2.166 -0.617 -8.162 1.00 96.94 126 TRP A N 1
ATOM 941 C CA . TRP A 1 126 ? -0.813 -0.957 -8.587 1.00 96.94 126 TRP A CA 1
ATOM 942 C C . TRP A 1 126 ? -0.680 -0.979 -10.108 1.00 96.94 126 TRP A C 1
ATOM 944 O O . TRP A 1 126 ? -1.519 -1.513 -10.838 1.00 96.94 126 TRP A O 1
ATOM 954 N N . ILE A 1 127 ? 0.454 -0.474 -10.581 1.00 97.94 127 ILE A N 1
ATOM 955 C CA . ILE A 1 127 ? 0.937 -0.652 -11.946 1.00 97.94 127 ILE A CA 1
ATOM 956 C C . ILE A 1 127 ? 2.369 -1.159 -11.871 1.00 97.94 127 ILE A C 1
ATOM 958 O O . ILE A 1 127 ? 3.199 -0.574 -11.179 1.00 97.94 127 ILE A O 1
ATOM 962 N N . TYR A 1 128 ? 2.676 -2.213 -12.620 1.00 98.06 128 TYR A N 1
ATOM 963 C CA . TYR A 1 128 ? 4.064 -2.595 -12.858 1.00 98.06 128 TYR A CA 1
ATOM 964 C C . TYR A 1 128 ? 4.556 -1.973 -14.155 1.00 98.06 128 TYR A C 1
ATOM 966 O O . TYR A 1 128 ? 3.846 -1.983 -15.159 1.00 98.06 128 TYR A O 1
ATOM 974 N N . VAL A 1 129 ? 5.776 -1.454 -14.145 1.00 98.19 129 VAL A N 1
ATOM 975 C CA . VAL A 1 129 ? 6.455 -0.928 -15.330 1.00 98.19 129 VAL A CA 1
ATOM 976 C C . VAL A 1 129 ? 7.739 -1.706 -15.546 1.00 98.19 129 VAL A C 1
ATOM 978 O O . VAL A 1 129 ? 8.520 -1.875 -14.615 1.00 98.19 129 VAL A O 1
ATOM 981 N N . TYR A 1 130 ? 7.967 -2.176 -16.767 1.00 97.75 130 TYR A N 1
ATOM 982 C CA . TYR A 1 130 ? 9.217 -2.820 -17.142 1.00 97.75 130 TYR A CA 1
ATOM 983 C C . TYR A 1 130 ? 10.228 -1.763 -17.585 1.00 97.75 130 TYR A C 1
ATOM 985 O O . TYR A 1 130 ? 10.022 -1.082 -18.590 1.00 97.75 130 TYR A O 1
ATOM 993 N N . GLN A 1 131 ? 11.299 -1.597 -16.812 1.00 95.12 131 GLN A N 1
ATOM 994 C CA . GLN A 1 131 ? 12.270 -0.515 -16.983 1.00 95.12 131 GLN A CA 1
ATOM 995 C C . GLN A 1 131 ? 13.670 -0.927 -16.518 1.00 95.12 131 GLN A C 1
ATOM 997 O O . GLN A 1 131 ? 13.835 -1.888 -15.771 1.00 95.12 131 GLN A O 1
ATOM 1002 N N . GLU A 1 132 ? 14.690 -0.171 -16.929 1.00 93.38 132 GLU A N 1
ATOM 1003 C CA . GLU A 1 132 ? 16.050 -0.343 -16.414 1.00 93.38 132 GLU A CA 1
ATOM 1004 C C . GLU A 1 132 ? 16.148 0.115 -14.947 1.00 93.38 132 GLU A C 1
ATOM 1006 O O . GLU A 1 132 ? 15.696 1.205 -14.579 1.00 93.38 132 GLU A O 1
ATOM 1011 N N . VAL A 1 133 ? 16.777 -0.718 -14.123 1.00 92.44 133 VAL A N 1
ATOM 1012 C CA . VAL A 1 133 ? 17.035 -0.520 -12.693 1.00 92.44 133 VAL A CA 1
ATOM 1013 C C . VAL A 1 133 ? 18.491 -0.868 -12.365 1.00 92.44 133 VAL A C 1
ATOM 1015 O O . VAL A 1 133 ? 19.172 -1.542 -13.134 1.00 92.44 133 VAL A O 1
ATOM 1018 N N . ASN A 1 134 ? 18.994 -0.412 -11.217 1.00 92.12 134 ASN A N 1
ATOM 1019 C CA . ASN A 1 134 ? 20.317 -0.758 -10.679 1.00 92.12 134 ASN A CA 1
ATOM 1020 C C . ASN A 1 134 ? 20.233 -1.369 -9.267 1.00 92.12 134 ASN A C 1
ATOM 1022 O O . ASN A 1 134 ? 21.130 -1.174 -8.444 1.00 92.12 134 ASN A O 1
ATOM 1026 N N . THR A 1 135 ? 19.140 -2.079 -8.987 1.00 91.50 135 THR A N 1
ATOM 1027 C CA . THR A 1 135 ? 18.902 -2.830 -7.751 1.00 91.50 135 THR A CA 1
ATOM 1028 C C . THR A 1 135 ? 18.152 -4.113 -8.072 1.00 91.50 135 THR A C 1
ATOM 1030 O O . THR A 1 135 ? 17.358 -4.116 -9.008 1.00 91.50 135 THR A O 1
ATOM 1033 N N . ASP A 1 136 ? 18.371 -5.161 -7.284 1.00 87.94 136 ASP A N 1
ATOM 1034 C CA . ASP A 1 136 ? 17.587 -6.404 -7.329 1.00 87.94 136 ASP A CA 1
ATOM 1035 C C . ASP A 1 136 ? 16.337 -6.347 -6.426 1.00 87.94 136 ASP A C 1
ATOM 1037 O O . ASP A 1 136 ? 15.666 -7.353 -6.216 1.00 87.94 136 ASP A O 1
ATOM 1041 N N . GLY A 1 137 ? 16.043 -5.175 -5.852 1.00 87.00 137 GLY A N 1
ATOM 1042 C CA . GLY A 1 137 ? 14.920 -4.973 -4.943 1.00 87.00 137 GLY A CA 1
ATOM 1043 C C . GLY A 1 137 ? 15.192 -5.415 -3.511 1.00 87.00 137 GLY A C 1
ATOM 1044 O O . GLY A 1 137 ? 14.418 -5.072 -2.635 1.00 87.00 137 GLY A O 1
ATOM 1045 N N . THR A 1 138 ? 16.290 -6.104 -3.207 1.00 90.06 138 THR A N 1
ATOM 1046 C CA . THR A 1 138 ? 16.578 -6.532 -1.832 1.00 90.06 138 THR A CA 1
ATOM 1047 C C . THR A 1 138 ? 17.202 -5.408 -1.001 1.00 90.06 138 THR A C 1
ATOM 1049 O O . THR A 1 138 ? 17.734 -4.432 -1.534 1.00 90.06 138 THR A O 1
ATOM 1052 N N . MET A 1 139 ? 17.144 -5.536 0.327 1.00 85.88 139 MET A N 1
ATOM 1053 C CA . MET A 1 139 ? 17.782 -4.610 1.268 1.00 85.88 139 MET A CA 1
ATOM 1054 C C . MET A 1 139 ? 18.999 -5.269 1.923 1.00 85.88 139 MET A C 1
ATOM 1056 O O . MET A 1 139 ? 18.948 -6.438 2.309 1.00 85.88 139 MET A O 1
ATOM 1060 N N . ASP A 1 140 ? 20.076 -4.508 2.098 1.00 84.12 140 ASP A N 1
ATOM 1061 C CA . ASP A 1 140 ? 21.224 -4.913 2.899 1.00 84.12 140 ASP A CA 1
ATOM 1062 C C . ASP A 1 140 ? 20.928 -4.828 4.410 1.00 84.12 140 ASP A C 1
ATOM 1064 O O . ASP A 1 140 ? 19.891 -4.329 4.852 1.00 84.12 140 ASP A O 1
ATOM 1068 N N . ALA A 1 141 ? 21.865 -5.306 5.235 1.00 84.00 141 ALA A N 1
ATOM 1069 C CA . ALA A 1 141 ? 21.723 -5.287 6.694 1.00 84.00 141 ALA A CA 1
ATOM 1070 C C . ALA A 1 141 ? 21.609 -3.869 7.294 1.00 84.00 141 ALA A C 1
ATOM 1072 O O . ALA A 1 141 ? 21.184 -3.726 8.438 1.00 84.00 141 ALA A O 1
ATOM 1073 N N . ALA A 1 142 ? 21.991 -2.831 6.546 1.00 83.25 142 ALA A N 1
ATOM 1074 C CA . ALA A 1 142 ? 21.869 -1.433 6.943 1.00 83.25 142 ALA A CA 1
ATOM 1075 C C . ALA A 1 142 ? 20.572 -0.780 6.420 1.00 83.25 142 ALA A C 1
ATOM 1077 O O . ALA A 1 142 ? 20.376 0.419 6.616 1.00 83.25 142 ALA A O 1
ATOM 1078 N N . GLY A 1 143 ? 19.688 -1.550 5.775 1.00 79.56 143 GLY A N 1
ATOM 1079 C CA . GLY A 1 143 ? 18.416 -1.074 5.237 1.00 79.56 143 GLY A CA 1
ATOM 1080 C C . GLY A 1 143 ? 18.549 -0.274 3.940 1.00 79.56 143 GLY A C 1
ATOM 1081 O O . GLY A 1 143 ? 17.644 0.489 3.603 1.00 79.56 143 GLY A O 1
ATOM 1082 N N . ASN A 1 144 ? 19.665 -0.406 3.219 1.00 84.31 144 ASN A N 1
ATOM 1083 C CA . ASN A 1 144 ? 19.828 0.198 1.900 1.00 84.31 144 ASN A CA 1
ATOM 1084 C C . ASN A 1 144 ? 19.487 -0.809 0.808 1.00 84.31 144 ASN A C 1
ATOM 1086 O O . ASN A 1 144 ? 19.793 -1.990 0.932 1.00 84.31 144 ASN A O 1
ATOM 1090 N N . LEU A 1 145 ? 18.946 -0.323 -0.307 1.00 86.44 145 LEU A N 1
ATOM 1091 C CA . LEU A 1 145 ? 18.752 -1.150 -1.494 1.00 86.44 145 LEU A CA 1
ATOM 1092 C C . LEU A 1 145 ? 20.083 -1.725 -1.987 1.00 86.44 145 LEU A C 1
ATOM 1094 O O . LEU A 1 145 ? 21.040 -0.981 -2.244 1.00 86.44 145 LEU A O 1
ATOM 1098 N N . THR A 1 146 ? 20.111 -3.039 -2.182 1.00 89.06 146 THR A N 1
ATOM 1099 C CA . THR A 1 146 ? 21.233 -3.754 -2.781 1.00 89.06 146 THR A CA 1
ATOM 1100 C C . THR A 1 146 ? 21.429 -3.260 -4.206 1.00 89.06 146 THR A C 1
ATOM 1102 O O . THR A 1 146 ? 20.532 -3.347 -5.045 1.00 89.06 146 THR A O 1
ATOM 1105 N N . ARG A 1 147 ? 22.608 -2.705 -4.499 1.00 90.69 147 ARG A N 1
ATOM 1106 C CA . ARG A 1 147 ? 22.928 -2.201 -5.838 1.00 90.69 147 ARG A CA 1
ATOM 1107 C C . ARG A 1 147 ? 23.442 -3.303 -6.752 1.00 90.69 147 ARG A C 1
ATOM 1109 O O . ARG A 1 147 ? 24.270 -4.118 -6.356 1.00 90.69 147 ARG A O 1
ATOM 1116 N N . THR A 1 148 ? 23.058 -3.220 -8.015 1.00 91.06 148 THR A N 1
ATOM 1117 C CA . THR A 1 148 ? 23.478 -4.114 -9.094 1.00 91.06 148 THR A CA 1
ATOM 1118 C C . THR A 1 148 ? 23.928 -3.302 -10.314 1.00 91.06 148 THR A C 1
ATOM 1120 O O . THR A 1 148 ? 23.646 -2.101 -10.413 1.00 91.06 148 THR A O 1
ATOM 1123 N N . PRO A 1 149 ? 24.609 -3.922 -11.295 1.00 94.56 149 PRO A N 1
ATOM 1124 C CA . PRO A 1 149 ? 24.697 -3.350 -12.634 1.00 94.56 149 PRO A CA 1
ATOM 1125 C C . PRO A 1 149 ? 23.300 -3.065 -13.224 1.00 94.56 149 PRO A C 1
ATOM 1127 O O . PRO A 1 149 ? 22.327 -3.719 -12.824 1.00 94.56 149 PRO A O 1
ATOM 1130 N N . PRO A 1 150 ? 23.190 -2.121 -14.179 1.00 94.69 150 PRO A N 1
ATOM 1131 C CA . PRO A 1 150 ? 21.936 -1.849 -14.871 1.00 94.69 150 PRO A CA 1
ATOM 1132 C C . PRO A 1 150 ? 21.361 -3.107 -15.531 1.00 94.69 150 PRO A C 1
ATOM 1134 O O . PRO A 1 150 ? 22.076 -3.814 -16.243 1.00 94.69 150 PRO A O 1
ATOM 1137 N N . HIS A 1 151 ? 20.084 -3.379 -15.292 1.00 93.31 151 HIS A N 1
ATOM 1138 C CA . HIS A 1 151 ? 19.339 -4.486 -15.890 1.00 93.31 151 HIS A CA 1
ATOM 1139 C C . HIS A 1 151 ? 17.846 -4.135 -15.942 1.00 93.31 151 HIS A C 1
ATOM 1141 O O . HIS A 1 151 ? 17.402 -3.265 -15.192 1.00 93.31 151 HIS A O 1
ATOM 1147 N N . PRO A 1 152 ? 17.063 -4.742 -16.844 1.00 94.50 152 PRO A N 1
ATOM 1148 C CA . PRO A 1 152 ? 15.632 -4.494 -16.898 1.00 94.50 152 PRO A CA 1
ATOM 1149 C C . PRO A 1 152 ? 14.879 -5.351 -15.868 1.00 94.50 152 PRO A C 1
ATOM 1151 O O . PRO A 1 152 ? 15.129 -6.550 -15.771 1.00 94.50 152 PRO A O 1
ATOM 1154 N N . ALA A 1 153 ? 13.935 -4.748 -15.148 1.00 96.19 153 ALA A N 1
ATOM 1155 C CA . ALA A 1 153 ? 13.082 -5.414 -14.162 1.00 96.19 153 ALA A CA 1
ATOM 1156 C C . ALA A 1 153 ? 11.680 -4.784 -14.132 1.00 96.19 153 ALA A C 1
ATOM 1158 O O . ALA A 1 153 ? 11.442 -3.728 -14.729 1.00 96.19 153 ALA A O 1
ATOM 1159 N N . TYR A 1 154 ? 10.746 -5.424 -13.431 1.00 97.44 154 TYR A N 1
ATOM 1160 C CA . TYR A 1 154 ? 9.412 -4.888 -13.178 1.00 97.44 154 TYR A CA 1
ATOM 1161 C C . TYR A 1 154 ? 9.422 -4.046 -11.906 1.00 97.44 154 TYR A C 1
ATOM 1163 O O . TYR A 1 154 ? 9.828 -4.510 -10.845 1.00 97.44 154 TYR A O 1
ATOM 1171 N N . VAL A 1 155 ? 8.949 -2.806 -12.006 1.00 96.81 155 VAL A N 1
ATOM 1172 C CA . VAL A 1 155 ? 8.909 -1.847 -10.899 1.00 96.81 155 VAL A CA 1
ATOM 1173 C C . VAL A 1 155 ? 7.466 -1.486 -10.574 1.00 96.81 155 VAL A C 1
ATOM 1175 O O . VAL A 1 155 ? 6.716 -1.077 -11.460 1.00 96.81 155 VAL A O 1
ATOM 1178 N N . ARG A 1 156 ? 7.079 -1.612 -9.303 1.00 97.19 156 ARG A N 1
ATOM 1179 C CA . ARG A 1 156 ? 5.752 -1.268 -8.792 1.00 97.19 156 ARG A CA 1
ATOM 1180 C C . ARG A 1 156 ? 5.618 0.235 -8.569 1.00 97.19 156 ARG A C 1
ATOM 1182 O O . ARG A 1 156 ? 6.299 0.829 -7.727 1.00 97.19 156 ARG A O 1
ATOM 1189 N N . TYR A 1 157 ? 4.658 0.820 -9.265 1.00 97.12 157 TYR A N 1
ATOM 1190 C CA . TYR A 1 157 ? 4.127 2.153 -9.033 1.00 97.12 157 TYR A CA 1
ATOM 1191 C C . TYR A 1 157 ? 2.734 2.038 -8.433 1.00 97.12 157 TYR A C 1
ATOM 1193 O O . TYR A 1 157 ? 1.980 1.116 -8.745 1.00 97.12 157 TYR A O 1
ATOM 1201 N N . VAL A 1 158 ? 2.408 2.976 -7.557 1.00 96.50 158 VAL A N 1
ATOM 1202 C CA . VAL A 1 158 ? 1.197 2.944 -6.744 1.00 96.50 158 VAL A CA 1
ATOM 1203 C C . VAL A 1 158 ? 0.471 4.269 -6.852 1.00 96.50 158 VAL A C 1
ATOM 1205 O O . VAL A 1 158 ? 1.102 5.309 -7.052 1.00 96.50 158 VAL A O 1
ATOM 1208 N N . ASP A 1 159 ? -0.852 4.225 -6.747 1.00 95.62 159 ASP A N 1
ATOM 1209 C CA . ASP A 1 159 ? -1.686 5.424 -6.710 1.00 95.62 159 ASP A CA 1
ATOM 1210 C C . ASP A 1 159 ? -1.167 6.411 -5.653 1.00 95.62 159 ASP A C 1
ATOM 1212 O O . ASP A 1 159 ? -0.935 6.042 -4.498 1.00 95.62 159 ASP A O 1
ATOM 1216 N N . GLU A 1 160 ? -0.977 7.672 -6.044 1.00 92.62 160 GLU A N 1
ATOM 1217 C CA . GLU A 1 160 ? -0.409 8.701 -5.169 1.00 92.62 160 GLU A CA 1
ATOM 1218 C C . GLU A 1 160 ? -1.182 8.893 -3.862 1.00 92.62 160 GLU A C 1
ATOM 1220 O O . GLU A 1 160 ? -0.587 9.242 -2.839 1.00 92.62 160 GLU A O 1
ATOM 1225 N N . ARG A 1 161 ? -2.492 8.621 -3.886 1.00 90.38 161 ARG A N 1
ATOM 1226 C CA . ARG A 1 161 ? -3.382 8.739 -2.727 1.00 90.38 161 ARG A CA 1
ATOM 1227 C C . ARG A 1 161 ? -3.096 7.677 -1.670 1.00 90.38 161 ARG A C 1
ATOM 1229 O O . ARG A 1 161 ? -3.429 7.878 -0.512 1.00 90.38 161 ARG A O 1
ATOM 1236 N N . LEU A 1 162 ? -2.474 6.562 -2.056 1.00 92.38 162 LEU A N 1
ATOM 1237 C CA . LEU A 1 162 ? -2.163 5.437 -1.170 1.00 92.38 162 LEU A CA 1
ATOM 1238 C C . LEU A 1 162 ? -0.685 5.337 -0.820 1.00 92.38 162 LEU A C 1
ATOM 1240 O O . LEU A 1 162 ? -0.336 4.651 0.138 1.00 92.38 162 LEU A O 1
ATOM 1244 N N . ARG A 1 163 ? 0.192 6.006 -1.575 1.00 91.38 163 ARG A N 1
ATOM 1245 C CA . ARG A 1 163 ? 1.633 5.900 -1.365 1.00 91.38 163 ARG A CA 1
ATOM 1246 C C . ARG A 1 163 ? 2.015 6.323 0.055 1.00 91.38 163 ARG A C 1
ATOM 1248 O O . ARG A 1 163 ? 1.935 7.505 0.401 1.00 91.38 163 ARG A O 1
ATOM 1255 N N . GLY A 1 164 ? 2.515 5.363 0.831 1.00 87.56 164 GLY A N 1
ATOM 1256 C CA . GLY A 1 164 ? 2.926 5.578 2.219 1.00 87.56 164 GLY A CA 1
ATOM 1257 C C . GLY A 1 164 ? 1.761 5.819 3.180 1.00 87.56 164 GLY A C 1
ATOM 1258 O O . GLY A 1 164 ? 1.970 6.452 4.211 1.00 87.56 164 GLY A O 1
ATOM 1259 N N . LYS A 1 165 ? 0.547 5.377 2.825 1.00 92.25 165 LYS A N 1
ATOM 1260 C CA . LYS A 1 165 ? -0.639 5.417 3.685 1.00 92.25 165 LYS A CA 1
ATOM 1261 C C . LYS A 1 165 ? -0.888 4.061 4.317 1.00 92.25 165 LYS A C 1
ATOM 1263 O O . LYS A 1 165 ? -1.064 3.074 3.603 1.00 92.25 165 LYS A O 1
ATOM 1268 N N . ASP A 1 166 ? -1.008 4.063 5.637 1.00 94.12 166 ASP A N 1
ATOM 1269 C CA . ASP A 1 166 ? -1.407 2.891 6.401 1.00 94.12 166 ASP A CA 1
ATOM 1270 C C . ASP A 1 166 ? -2.908 2.994 6.695 1.00 94.12 166 ASP A C 1
ATOM 1272 O O . ASP A 1 166 ? -3.365 3.930 7.359 1.00 94.12 166 ASP A O 1
ATOM 1276 N N . LEU A 1 167 ? -3.673 2.040 6.174 1.00 95.50 167 LEU A N 1
ATOM 1277 C CA . LEU A 1 167 ? -5.127 1.992 6.219 1.00 95.50 167 LEU A CA 1
ATOM 1278 C C . LEU A 1 167 ? -5.610 0.723 6.920 1.00 95.50 167 LEU A C 1
ATOM 1280 O O . LEU A 1 167 ? -5.053 -0.359 6.718 1.00 95.50 167 LEU A O 1
ATOM 1284 N N . ILE A 1 168 ? -6.714 0.849 7.656 1.00 96.44 168 ILE A N 1
ATOM 1285 C CA . ILE A 1 168 ? -7.507 -0.268 8.173 1.00 96.44 168 ILE A CA 1
ATOM 1286 C C . ILE A 1 168 ? -8.916 -0.198 7.589 1.00 96.44 168 ILE A C 1
ATOM 1288 O O . ILE A 1 168 ? -9.535 0.861 7.584 1.00 96.44 168 ILE A O 1
ATOM 1292 N N . CYS A 1 169 ? -9.433 -1.340 7.145 1.00 96.56 169 CYS A N 1
ATOM 1293 C CA . CYS A 1 169 ? -10.856 -1.546 6.910 1.00 96.56 169 CYS A CA 1
ATOM 1294 C C . CYS A 1 169 ? -11.453 -2.279 8.112 1.00 96.56 169 CYS A C 1
ATOM 1296 O O . CYS A 1 169 ? -10.961 -3.346 8.486 1.00 96.56 169 CYS A O 1
ATOM 1298 N N . TYR A 1 170 ? -12.510 -1.732 8.706 1.00 96.06 170 TYR A N 1
ATOM 1299 C CA . TYR A 1 170 ? -13.268 -2.378 9.774 1.00 96.06 170 TYR A CA 1
ATOM 1300 C C . TYR A 1 170 ? -14.762 -2.192 9.531 1.00 96.06 170 TYR A C 1
ATOM 1302 O O . TYR A 1 170 ? -15.254 -1.072 9.450 1.00 96.06 170 TYR A O 1
ATOM 1310 N N . GLN A 1 171 ? -15.485 -3.305 9.382 1.00 92.31 171 GLN A N 1
ATOM 1311 C CA . GLN A 1 171 ? -16.926 -3.317 9.087 1.00 92.31 171 GLN A CA 1
ATOM 1312 C C . GLN A 1 171 ? -17.336 -2.474 7.858 1.00 92.31 171 GLN A C 1
ATOM 1314 O O . GLN A 1 171 ? -18.466 -2.002 7.779 1.00 92.31 171 GLN A O 1
ATOM 1319 N N . GLY A 1 172 ? -16.439 -2.330 6.877 1.00 91.12 172 GLY A N 1
ATOM 1320 C CA . GLY A 1 172 ? -16.671 -1.553 5.655 1.00 91.12 172 GLY A CA 1
ATOM 1321 C C . GLY A 1 172 ? -16.270 -0.078 5.742 1.00 91.12 172 GLY A C 1
ATOM 1322 O O . GLY A 1 172 ? -16.268 0.589 4.710 1.00 91.12 172 GLY A O 1
ATOM 1323 N N . GLU A 1 173 ? -15.886 0.408 6.923 1.00 93.69 173 GLU A N 1
ATOM 1324 C CA . GLU A 1 173 ? -15.350 1.756 7.122 1.00 93.69 173 GLU A CA 1
ATOM 1325 C C . GLU A 1 173 ? -13.821 1.756 7.030 1.00 93.69 173 GLU A C 1
ATOM 1327 O O . GLU A 1 173 ? -13.158 0.787 7.418 1.00 93.69 173 GLU A O 1
ATOM 1332 N N . TYR A 1 174 ? -13.263 2.857 6.524 1.00 94.38 174 TYR A N 1
ATOM 1333 C CA . TYR A 1 174 ? -11.828 3.025 6.312 1.00 94.38 174 TYR A CA 1
ATOM 1334 C C . TYR A 1 174 ? -11.233 4.024 7.294 1.00 94.38 174 TYR A C 1
ATOM 1336 O O . TYR A 1 174 ? -11.697 5.155 7.417 1.00 94.38 174 TYR A O 1
ATOM 1344 N N . TYR A 1 175 ? -10.148 3.610 7.933 1.00 94.69 175 TYR A N 1
ATOM 1345 C CA . TYR A 1 175 ? -9.410 4.389 8.912 1.00 94.69 175 TYR A CA 1
ATOM 1346 C C . TYR A 1 175 ? -7.989 4.584 8.412 1.00 94.69 175 TYR A C 1
ATOM 1348 O O . TYR A 1 175 ? -7.373 3.643 7.912 1.00 94.69 175 TYR A O 1
ATOM 1356 N N . ILE A 1 176 ? -7.464 5.794 8.568 1.00 94.38 176 ILE A N 1
ATOM 1357 C CA . ILE A 1 176 ? -6.080 6.128 8.242 1.00 94.38 176 ILE A CA 1
ATOM 1358 C C . ILE A 1 176 ? -5.263 6.248 9.525 1.00 94.38 176 ILE A C 1
ATOM 1360 O O . ILE A 1 176 ? -5.683 6.874 10.498 1.00 94.38 176 ILE A O 1
ATOM 1364 N N . SER A 1 177 ? -4.078 5.645 9.534 1.00 92.94 177 SER A N 1
ATOM 1365 C CA . SER A 1 177 ? -3.139 5.780 10.642 1.00 92.94 177 SER A CA 1
ATOM 1366 C C . SER A 1 177 ? -2.719 7.238 10.804 1.00 92.94 177 SER A C 1
ATOM 1368 O O . SER A 1 177 ? -2.245 7.853 9.844 1.00 92.94 177 SER A O 1
ATOM 1370 N N . MET A 1 178 ? -2.781 7.753 12.035 1.00 90.56 178 MET A N 1
ATOM 1371 C CA . MET A 1 178 ? -2.285 9.093 12.382 1.00 90.56 178 MET A CA 1
ATOM 1372 C C . MET A 1 178 ? -0.798 9.290 12.036 1.00 90.56 178 MET A C 1
ATOM 1374 O O . MET A 1 178 ? -0.360 10.419 11.870 1.00 90.56 178 MET A O 1
ATOM 1378 N N . TRP A 1 179 ? -0.014 8.212 11.898 1.00 86.81 179 TRP A N 1
ATOM 1379 C CA . TRP A 1 179 ? 1.386 8.284 11.453 1.00 86.81 179 TRP A CA 1
ATOM 1380 C C . TRP A 1 179 ? 1.546 8.608 9.966 1.00 86.81 179 TRP A C 1
ATOM 1382 O O . TRP A 1 179 ? 2.596 9.090 9.549 1.00 86.81 179 TRP A O 1
ATOM 1392 N N . SER A 1 180 ? 0.530 8.282 9.171 1.00 91.06 180 SER A N 1
ATOM 1393 C CA . SER A 1 180 ? 0.572 8.357 7.711 1.00 91.06 180 SER A CA 1
ATOM 1394 C C . SER A 1 180 ? -0.389 9.398 7.135 1.00 91.06 180 SER A C 1
ATOM 1396 O O . SER A 1 180 ? -0.253 9.778 5.968 1.00 91.06 180 SER A O 1
ATOM 1398 N N . ALA A 1 181 ? -1.346 9.872 7.940 1.00 91.69 181 ALA A N 1
ATOM 1399 C CA . ALA A 1 181 ? -2.270 10.937 7.585 1.00 91.69 181 ALA A CA 1
ATOM 1400 C C . ALA A 1 181 ? -1.507 12.229 7.259 1.00 91.69 181 ALA A C 1
ATOM 1402 O O . ALA A 1 181 ? -0.592 12.632 7.973 1.00 91.69 181 ALA A O 1
ATOM 1403 N N . LYS A 1 182 ? -1.872 12.862 6.146 1.00 91.19 182 LYS A N 1
ATOM 1404 C CA . LYS A 1 182 ? -1.396 14.187 5.755 1.00 91.19 182 LYS A CA 1
ATOM 1405 C C . LYS A 1 182 ? -2.406 15.207 6.245 1.00 91.19 182 LYS A C 1
ATOM 1407 O O . LYS A 1 182 ? -3.572 15.150 5.868 1.00 91.19 182 LYS A O 1
ATOM 1412 N N . ASP A 1 183 ? -1.930 16.158 7.023 1.00 91.94 183 ASP A N 1
ATOM 1413 C CA . ASP A 1 183 ? -2.681 17.316 7.496 1.00 91.94 183 ASP A CA 1
ATOM 1414 C C . ASP A 1 183 ? -2.235 18.632 6.837 1.00 91.94 183 ASP A C 1
ATOM 1416 O O . ASP A 1 183 ? -2.708 19.714 7.184 1.00 91.94 183 ASP A O 1
ATOM 1420 N N . TYR A 1 184 ? -1.344 18.535 5.848 1.00 88.94 184 TYR A N 1
ATOM 1421 C CA . TYR A 1 184 ? -0.759 19.646 5.106 1.00 88.94 184 TYR A CA 1
ATOM 1422 C C . TYR A 1 184 ? -0.829 19.422 3.589 1.00 88.94 184 TYR A C 1
ATOM 1424 O O . TYR A 1 184 ? -1.001 18.302 3.106 1.00 88.94 184 TYR A O 1
ATOM 1432 N N . GLY A 1 185 ? -0.588 20.499 2.836 1.00 86.06 185 GLY A N 1
ATOM 1433 C CA . GLY A 1 185 ? -0.599 20.505 1.372 1.00 86.06 185 GLY A CA 1
ATOM 1434 C C . GLY A 1 185 ? -1.940 20.949 0.790 1.00 86.06 185 GLY A C 1
ATOM 1435 O O . GLY A 1 185 ? -2.838 21.360 1.520 1.00 86.06 185 GLY A O 1
ATOM 1436 N N . ASP A 1 186 ? -2.048 20.891 -0.538 1.00 84.50 186 ASP A N 1
ATOM 1437 C CA . ASP A 1 186 ? -3.237 21.360 -1.264 1.00 84.50 186 ASP A CA 1
ATOM 1438 C C . ASP A 1 186 ? -4.438 20.405 -1.136 1.00 84.50 186 ASP A C 1
ATOM 1440 O O . ASP A 1 186 ? -5.578 20.830 -1.311 1.00 84.50 186 ASP A O 1
ATOM 1444 N N . ASP A 1 187 ? -4.183 19.133 -0.811 1.00 85.94 187 ASP A N 1
ATOM 1445 C CA . ASP A 1 187 ? -5.191 18.079 -0.632 1.00 85.94 187 ASP A CA 1
ATOM 1446 C C . ASP A 1 187 ? -4.831 17.201 0.586 1.00 85.94 187 ASP A C 1
ATOM 1448 O O . ASP A 1 187 ? -4.230 16.131 0.436 1.00 85.94 187 ASP A O 1
ATOM 1452 N N . PRO A 1 188 ? -5.064 17.692 1.818 1.00 91.12 188 PRO A N 1
ATOM 1453 C CA . PRO A 1 188 ? -4.786 16.934 3.032 1.00 91.12 188 PRO A CA 1
ATOM 1454 C C . PRO A 1 188 ? -5.869 15.869 3.283 1.00 91.12 188 PRO A C 1
ATOM 1456 O O . PRO A 1 188 ? -7.043 16.085 2.990 1.00 91.12 188 PRO A O 1
ATOM 1459 N N . ASP A 1 189 ? -5.500 14.738 3.895 1.00 92.44 189 ASP A N 1
ATOM 1460 C CA . ASP A 1 189 ? -6.465 13.689 4.267 1.00 92.44 189 ASP A CA 1
ATOM 1461 C C . ASP A 1 189 ? -7.370 14.143 5.423 1.00 92.44 189 ASP A C 1
ATOM 1463 O O . ASP A 1 189 ? -8.530 13.745 5.524 1.00 92.44 189 ASP A O 1
ATOM 1467 N N . VAL A 1 190 ? -6.814 14.953 6.328 1.00 92.56 190 VAL A N 1
ATOM 1468 C CA . VAL A 1 190 ? -7.475 15.480 7.526 1.00 92.56 190 VAL A CA 1
ATOM 1469 C C . VAL A 1 190 ? -7.042 16.921 7.772 1.00 92.56 190 VAL A C 1
ATOM 1471 O O . VAL A 1 190 ? -6.013 17.367 7.283 1.00 92.56 190 VAL A O 1
ATOM 1474 N N . THR A 1 191 ? -7.803 17.679 8.557 1.00 94.69 191 THR A N 1
ATOM 1475 C CA . THR A 1 191 ? -7.345 19.017 8.971 1.00 94.69 191 THR A CA 1
ATOM 1476 C C . THR A 1 191 ? -6.311 18.917 10.095 1.00 94.69 191 THR A C 1
ATOM 1478 O O . THR A 1 191 ? -6.448 18.059 10.966 1.00 94.69 191 THR A O 1
ATOM 1481 N N . GLU A 1 192 ? -5.341 19.835 10.133 1.00 94.62 192 GLU A N 1
ATOM 1482 C CA . GLU A 1 192 ? -4.353 19.951 11.225 1.00 94.62 192 GLU A CA 1
ATOM 1483 C C . GLU A 1 192 ? -5.026 20.013 12.606 1.00 94.62 192 GLU A C 1
ATOM 1485 O O . GLU A 1 192 ? -4.638 19.306 13.533 1.00 94.62 192 GLU A O 1
ATOM 1490 N N . ALA A 1 193 ? -6.100 20.801 12.735 1.00 95.06 193 ALA A N 1
ATOM 1491 C CA . ALA A 1 193 ? -6.842 20.933 13.989 1.00 95.06 193 ALA A CA 1
ATOM 1492 C C . ALA A 1 193 ? -7.459 19.602 14.451 1.00 95.06 193 ALA A C 1
ATOM 1494 O O . ALA A 1 193 ? -7.393 19.275 15.634 1.00 95.06 193 ALA A O 1
ATOM 1495 N N . TYR A 1 194 ? -8.029 18.831 13.521 1.00 92.81 194 TYR A N 1
ATOM 1496 C CA . TYR A 1 194 ? -8.605 17.524 13.827 1.00 92.81 194 TYR A CA 1
ATOM 1497 C C . TYR A 1 194 ? -7.526 16.502 14.198 1.00 92.81 194 TYR A C 1
ATOM 1499 O O . TYR A 1 194 ? -7.681 15.784 15.183 1.00 92.81 194 TYR A O 1
ATOM 1507 N N . LEU A 1 195 ? -6.410 16.462 13.460 1.00 92.00 195 LEU A N 1
ATOM 1508 C CA . LEU A 1 195 ? -5.306 15.556 13.779 1.00 92.00 195 LEU A CA 1
ATOM 1509 C C . LEU A 1 195 ? -4.732 15.857 15.170 1.00 92.00 195 LEU A C 1
ATOM 1511 O O . LEU A 1 195 ? -4.559 14.937 15.966 1.00 92.00 195 LEU A O 1
ATOM 1515 N N . ALA A 1 196 ? -4.520 17.135 15.500 1.00 92.44 196 ALA A N 1
ATOM 1516 C CA . ALA A 1 196 ? -4.033 17.553 16.813 1.00 92.44 196 ALA A CA 1
ATOM 1517 C C . ALA A 1 196 ? -5.000 17.184 17.954 1.00 92.44 196 ALA A C 1
ATOM 1519 O O . ALA A 1 196 ? -4.560 16.779 19.032 1.00 92.44 196 ALA A O 1
ATOM 1520 N N . GLU A 1 197 ? -6.312 17.296 17.731 1.00 92.56 197 GLU A N 1
ATOM 1521 C CA . GLU A 1 197 ? -7.329 16.857 18.692 1.00 92.56 197 GLU A CA 1
ATOM 1522 C C . GLU A 1 197 ? -7.264 15.339 18.923 1.00 92.56 197 GLU A C 1
ATOM 1524 O O . GLU A 1 197 ? -7.193 14.891 20.071 1.00 92.56 197 GLU A O 1
ATOM 1529 N N . MET A 1 198 ? -7.221 14.546 17.848 1.00 90.25 198 MET A N 1
ATOM 1530 C CA . MET A 1 198 ? -7.131 13.085 17.936 1.00 90.25 198 MET A CA 1
ATOM 1531 C C . MET A 1 198 ? -5.822 12.630 18.588 1.00 90.25 198 MET A C 1
ATOM 1533 O O . MET A 1 198 ? -5.836 11.729 19.427 1.00 90.25 198 MET A O 1
ATOM 1537 N N . GLU A 1 199 ? -4.696 13.282 18.286 1.00 89.31 199 GLU A N 1
ATOM 1538 C CA . GLU A 1 199 ? -3.421 13.016 18.957 1.00 89.31 199 GLU A CA 1
ATOM 1539 C C . GLU A 1 199 ? -3.470 13.355 20.455 1.00 89.31 199 GLU A C 1
ATOM 1541 O O . GLU A 1 199 ? -2.878 12.639 21.263 1.00 89.31 199 GLU A O 1
ATOM 1546 N N . ALA A 1 200 ? -4.182 14.409 20.859 1.00 90.12 200 ALA A N 1
ATOM 1547 C CA . ALA A 1 200 ? -4.325 14.760 22.270 1.00 90.12 200 ALA A CA 1
ATOM 1548 C C . ALA A 1 200 ? -5.193 13.751 23.045 1.00 90.12 200 ALA A C 1
ATOM 1550 O O . ALA A 1 200 ? -4.897 13.454 24.205 1.00 90.12 200 ALA A O 1
ATOM 1551 N N . LEU A 1 201 ? -6.248 13.221 22.417 1.00 88.19 201 LEU A N 1
ATOM 1552 C CA . LEU A 1 201 ? -7.182 12.272 23.036 1.00 88.19 201 LEU A CA 1
ATOM 1553 C C . LEU A 1 201 ? -6.656 10.829 23.026 1.00 88.19 201 LEU A C 1
ATOM 1555 O O . LEU A 1 201 ? -6.647 10.150 24.057 1.00 88.19 201 LEU A O 1
ATOM 1559 N N . TYR A 1 202 ? -6.202 10.371 21.862 1.00 85.69 202 TYR A N 1
ATOM 1560 C CA . TYR A 1 202 ? -5.906 8.968 21.558 1.00 85.69 202 TYR A CA 1
ATOM 1561 C C . TYR A 1 202 ? -4.464 8.734 21.122 1.00 85.69 202 TYR A C 1
ATOM 1563 O O . TYR A 1 202 ? -4.138 7.643 20.654 1.00 85.69 202 TYR A O 1
ATOM 1571 N N . GLY A 1 203 ? -3.606 9.748 21.256 1.00 80.88 203 GLY A N 1
ATOM 1572 C CA . GLY A 1 203 ? -2.224 9.716 20.808 1.00 80.88 203 GLY A CA 1
ATOM 1573 C C . GLY A 1 203 ? -1.436 8.484 21.241 1.00 80.88 203 GLY A C 1
ATOM 1574 O O . GLY A 1 203 ? -1.824 7.676 22.086 1.00 80.88 203 GLY A O 1
ATOM 1575 N N . ARG A 1 204 ? -0.263 8.358 20.630 1.00 79.38 204 ARG A N 1
ATOM 1576 C CA . ARG A 1 204 ? 0.601 7.180 20.714 1.00 79.38 204 ARG A CA 1
ATOM 1577 C C . ARG A 1 204 ? 0.867 6.752 22.157 1.00 79.38 204 ARG A C 1
ATOM 1579 O O . ARG A 1 204 ? 1.288 7.551 22.993 1.00 79.38 204 ARG A O 1
ATOM 1586 N N . ARG A 1 205 ? 0.708 5.454 22.412 1.00 76.75 205 ARG A N 1
ATOM 1587 C CA . ARG A 1 205 ? 1.032 4.817 23.692 1.00 76.75 205 ARG A CA 1
ATOM 1588 C C . ARG A 1 205 ? 2.129 3.783 23.482 1.00 76.75 205 ARG A C 1
ATOM 1590 O O . ARG A 1 205 ? 2.011 2.928 22.610 1.00 76.75 205 ARG A O 1
ATOM 1597 N N . ILE A 1 206 ? 3.193 3.881 24.274 1.00 73.94 206 ILE A N 1
ATOM 1598 C CA . ILE A 1 206 ? 4.283 2.905 24.295 1.00 73.94 206 ILE A CA 1
ATOM 1599 C C . ILE A 1 206 ? 4.008 1.966 25.463 1.00 73.94 206 ILE A C 1
ATOM 1601 O O . ILE A 1 206 ? 4.081 2.403 26.608 1.00 73.94 206 ILE A O 1
ATOM 1605 N N . GLU A 1 207 ? 3.703 0.705 25.146 1.00 68.25 207 GLU A N 1
ATOM 1606 C CA . GLU A 1 207 ? 3.404 -0.372 26.102 1.00 68.25 207 GLU A CA 1
ATOM 1607 C C . GLU A 1 207 ? 2.138 -0.142 26.966 1.00 68.25 207 GLU A C 1
ATOM 1609 O O . GLU A 1 207 ? 1.737 0.979 27.272 1.00 68.25 207 GLU A O 1
ATOM 1614 N N . GLY A 1 208 ? 1.466 -1.232 27.355 1.00 71.88 208 GLY A N 1
ATOM 1615 C CA . GLY A 1 208 ? 0.266 -1.194 28.204 1.00 71.88 208 GLY A CA 1
ATOM 1616 C C . GLY A 1 208 ? -0.967 -1.872 27.600 1.00 71.88 208 GLY A C 1
ATOM 1617 O O . GLY A 1 208 ? -0.948 -2.358 26.471 1.00 71.88 208 GLY A O 1
ATOM 1618 N N . ALA A 1 209 ? -2.035 -1.945 28.397 1.00 78.00 209 ALA A N 1
ATOM 1619 C CA . ALA A 1 209 ? -3.337 -2.435 27.952 1.00 78.00 209 ALA A CA 1
ATOM 1620 C C . ALA A 1 209 ? -4.065 -1.379 27.103 1.00 78.00 209 ALA A C 1
ATOM 1622 O O . ALA A 1 209 ? -3.743 -0.187 27.168 1.00 78.00 209 ALA A O 1
ATOM 1623 N N . ALA A 1 210 ? -5.071 -1.815 26.339 1.00 80.88 210 ALA A N 1
ATOM 1624 C CA . ALA A 1 210 ? -5.982 -0.893 25.671 1.00 80.88 210 ALA A CA 1
ATOM 1625 C C . ALA A 1 210 ? -6.632 0.057 26.705 1.00 80.88 210 ALA A C 1
ATOM 1627 O O . ALA A 1 210 ? -6.872 -0.369 27.840 1.00 80.88 210 ALA A O 1
ATOM 1628 N N . PRO A 1 211 ? -6.885 1.334 26.359 1.00 82.38 211 PRO A N 1
ATOM 1629 C CA . PRO A 1 211 ? -7.573 2.265 27.245 1.00 82.38 211 PRO A CA 1
ATOM 1630 C C . PRO A 1 211 ? -8.970 1.759 27.621 1.00 82.38 211 PRO A C 1
ATOM 1632 O O . PRO A 1 211 ? -9.601 1.030 26.855 1.00 82.38 211 PRO A O 1
ATOM 1635 N N . ASP A 1 212 ? -9.469 2.194 28.777 1.00 86.00 212 ASP A N 1
ATOM 1636 C CA . ASP A 1 212 ? -10.845 1.914 29.188 1.00 86.00 212 ASP A CA 1
ATOM 1637 C C . ASP A 1 212 ? -11.834 2.367 28.101 1.00 86.00 212 ASP A C 1
ATOM 1639 O O . ASP A 1 212 ? -11.684 3.444 27.528 1.00 86.00 212 ASP A O 1
ATOM 1643 N N . GLY A 1 213 ? -12.837 1.533 27.820 1.00 88.94 213 GLY A N 1
ATOM 1644 C CA . GLY A 1 213 ? -13.823 1.762 26.754 1.00 88.94 213 GLY A CA 1
ATOM 1645 C C . GLY A 1 213 ? -13.509 1.026 25.451 1.00 88.94 213 GLY A C 1
ATOM 1646 O O . GLY A 1 213 ? -14.435 0.616 24.754 1.00 88.94 213 GLY A O 1
ATOM 1647 N N . PHE A 1 214 ? -12.234 0.738 25.174 1.00 92.75 214 PHE A N 1
ATOM 1648 C CA . PHE A 1 214 ? -11.852 -0.027 23.991 1.00 92.75 214 PHE A CA 1
ATOM 1649 C C . PHE A 1 214 ? -12.055 -1.527 24.194 1.00 92.75 214 PHE A C 1
ATOM 1651 O O . PHE A 1 214 ? -11.650 -2.113 25.201 1.00 92.75 214 PHE A O 1
ATOM 1658 N N . VAL A 1 215 ? -12.644 -2.171 23.190 1.00 94.38 215 VAL A N 1
ATOM 1659 C CA . VAL A 1 215 ? -12.889 -3.614 23.162 1.00 94.38 215 VAL A CA 1
ATOM 1660 C C . VAL A 1 215 ? -12.196 -4.260 21.956 1.00 94.38 215 VAL A C 1
ATOM 1662 O O . VAL A 1 215 ? -12.043 -3.610 20.920 1.00 94.38 215 VAL A O 1
ATOM 1665 N N . PRO A 1 216 ? -11.756 -5.530 22.053 1.00 95.44 216 PRO A N 1
ATOM 1666 C CA . PRO A 1 216 ? -11.098 -6.205 20.937 1.00 95.44 216 PRO A CA 1
ATOM 1667 C C . PRO A 1 216 ? -12.035 -6.355 19.730 1.00 95.44 216 PRO A C 1
ATOM 1669 O O . PRO A 1 216 ? -13.113 -6.937 19.851 1.00 95.44 216 PRO A O 1
ATOM 1672 N N . ALA A 1 217 ? -11.598 -5.880 18.563 1.00 95.06 217 ALA A N 1
ATOM 1673 C CA . ALA A 1 217 ? -12.229 -6.157 17.271 1.00 95.06 217 ALA A CA 1
ATOM 1674 C C . ALA A 1 217 ? -11.744 -7.495 16.684 1.00 95.06 217 ALA A C 1
ATOM 1676 O O . ALA A 1 217 ? -12.494 -8.190 16.002 1.00 95.06 217 ALA A O 1
ATOM 1677 N N . GLY A 1 218 ? -10.486 -7.854 16.956 1.00 95.75 218 GLY A N 1
ATOM 1678 C CA . GLY A 1 218 ? -9.820 -9.041 16.423 1.00 95.75 218 GLY A CA 1
ATOM 1679 C C . GLY A 1 218 ? -8.438 -8.709 15.867 1.00 95.75 218 GLY A C 1
ATOM 1680 O O . GLY A 1 218 ? -7.859 -7.676 16.199 1.00 95.75 218 GLY A O 1
ATOM 1681 N N . THR A 1 219 ? -7.912 -9.585 15.015 1.00 96.56 219 THR A N 1
ATOM 1682 C CA . THR A 1 219 ? -6.662 -9.354 14.281 1.00 96.56 219 THR A CA 1
ATOM 1683 C C . THR A 1 219 ? -6.993 -9.019 12.835 1.00 96.56 219 THR A C 1
ATOM 1685 O O . THR A 1 219 ? -7.643 -9.814 12.160 1.00 96.56 219 THR A O 1
ATOM 1688 N N . ALA A 1 220 ? -6.555 -7.850 12.371 1.00 97.12 220 ALA A N 1
ATOM 1689 C CA . ALA A 1 220 ? -6.686 -7.452 10.982 1.00 97.12 220 ALA A CA 1
ATOM 1690 C C . ALA A 1 220 ? -5.818 -8.319 10.077 1.00 97.12 220 ALA A C 1
ATOM 1692 O O . ALA A 1 220 ? -4.642 -8.549 10.362 1.00 97.12 220 ALA A O 1
ATOM 1693 N N . GLU A 1 221 ? -6.411 -8.794 8.986 1.00 97.06 221 GLU A N 1
ATOM 1694 C CA . GLU A 1 221 ? -5.693 -9.516 7.944 1.00 97.06 221 GLU A CA 1
ATOM 1695 C C . GLU A 1 221 ? -4.847 -8.545 7.119 1.00 97.06 221 GLU A C 1
ATOM 1697 O O . GLU A 1 221 ? -5.304 -7.464 6.751 1.00 97.06 221 GLU A O 1
ATOM 1702 N N . PHE A 1 222 ? -3.611 -8.930 6.812 1.00 95.00 222 PHE A N 1
ATOM 1703 C CA . PHE A 1 222 ? -2.763 -8.146 5.926 1.00 95.00 222 PHE A CA 1
ATOM 1704 C C . PHE A 1 222 ? -3.140 -8.395 4.462 1.00 95.00 222 PHE A C 1
ATOM 1706 O O . PHE A 1 222 ? -2.990 -9.509 3.967 1.00 95.00 222 PHE A O 1
ATOM 1713 N N . THR A 1 223 ? -3.573 -7.351 3.756 1.00 93.50 223 THR A N 1
ATOM 1714 C CA . THR A 1 223 ? -4.039 -7.445 2.358 1.00 93.50 223 THR A CA 1
ATOM 1715 C C . THR A 1 223 ? -3.039 -6.909 1.334 1.00 93.50 223 THR A C 1
ATOM 1717 O O . THR A 1 223 ? -3.334 -6.881 0.142 1.00 93.50 223 THR A O 1
ATOM 1720 N N . GLY A 1 224 ? -1.847 -6.499 1.778 1.00 91.88 224 GLY A N 1
ATOM 1721 C CA . GLY A 1 224 ? -0.770 -6.008 0.917 1.00 91.88 224 GLY A CA 1
ATOM 1722 C C . GLY A 1 224 ? -0.507 -4.507 1.051 1.00 91.88 224 GLY A C 1
ATOM 1723 O O . GLY A 1 224 ? -1.426 -3.706 1.190 1.00 91.88 224 GLY A O 1
ATOM 1724 N N . LYS A 1 225 ? 0.769 -4.126 0.961 1.00 92.12 225 LYS A N 1
ATOM 1725 C CA . LYS A 1 225 ? 1.265 -2.739 1.030 1.00 92.12 225 LYS A CA 1
ATOM 1726 C C . LYS A 1 225 ? 0.747 -1.861 -0.102 1.00 92.12 225 LYS A C 1
ATOM 1728 O O . LYS A 1 225 ? 0.672 -2.324 -1.228 1.00 92.12 225 LYS A O 1
ATOM 1733 N N . ASP A 1 226 ? 0.482 -0.583 0.153 1.00 93.50 226 ASP A N 1
ATOM 1734 C CA . ASP A 1 226 ? -0.040 0.348 -0.863 1.00 93.50 226 ASP A CA 1
ATOM 1735 C C . ASP A 1 226 ? -1.349 -0.150 -1.534 1.00 93.50 226 ASP A C 1
ATOM 1737 O O . ASP A 1 226 ? -1.579 0.097 -2.718 1.00 93.50 226 ASP A O 1
ATOM 1741 N N . THR A 1 227 ? -2.190 -0.904 -0.818 1.00 94.00 227 THR A N 1
ATOM 1742 C CA . THR A 1 227 ? -3.524 -1.325 -1.293 1.00 94.00 227 THR A CA 1
ATOM 1743 C C . THR A 1 227 ? -4.626 -0.630 -0.506 1.00 94.00 227 THR A C 1
ATOM 1745 O O . THR A 1 227 ? -4.389 -0.093 0.580 1.00 94.00 227 THR A O 1
ATOM 1748 N N . ILE A 1 228 ? -5.847 -0.665 -1.039 1.00 95.12 228 ILE A N 1
ATOM 1749 C CA . ILE A 1 228 ? -7.049 -0.434 -0.240 1.00 95.12 228 ILE A CA 1
ATOM 1750 C C . ILE A 1 228 ? -7.382 -1.761 0.458 1.00 95.12 228 ILE A C 1
ATOM 1752 O O . ILE A 1 228 ? -7.655 -2.744 -0.235 1.00 95.12 228 ILE A O 1
ATOM 1756 N N . PRO A 1 229 ? -7.373 -1.832 1.801 1.00 94.69 229 PRO A N 1
ATOM 1757 C CA . PRO A 1 229 ? -7.672 -3.076 2.495 1.00 94.69 229 PRO A CA 1
ATOM 1758 C C . PRO A 1 229 ? -9.118 -3.516 2.251 1.00 94.69 229 PRO A C 1
ATOM 1760 O O . PRO A 1 229 ? -10.054 -2.718 2.310 1.00 94.69 229 PRO A O 1
ATOM 1763 N N . THR A 1 230 ? -9.319 -4.801 1.970 1.00 89.31 230 THR A N 1
ATOM 1764 C CA . THR A 1 230 ? -10.643 -5.376 1.687 1.00 89.31 230 THR A CA 1
ATOM 1765 C C . THR A 1 230 ? -10.938 -6.527 2.644 1.00 89.31 230 THR A C 1
ATOM 1767 O O . THR A 1 230 ? -10.052 -7.304 2.980 1.00 89.31 230 THR A O 1
ATOM 1770 N N . GLY A 1 231 ? -12.183 -6.626 3.118 1.00 88.00 231 GLY A N 1
ATOM 1771 C CA . GLY A 1 231 ? -12.598 -7.628 4.105 1.00 88.00 231 GLY A CA 1
ATOM 1772 C C . GLY A 1 231 ? -13.369 -7.022 5.280 1.00 88.00 231 GLY A C 1
ATOM 1773 O O . GLY A 1 231 ? -13.741 -5.854 5.251 1.00 88.00 231 GLY A O 1
ATOM 1774 N N . GLY A 1 232 ? -13.647 -7.836 6.305 1.00 92.19 232 GLY A N 1
ATOM 1775 C CA . GLY A 1 232 ? -14.363 -7.390 7.512 1.00 92.19 232 GLY A CA 1
ATOM 1776 C C . GLY A 1 232 ? -13.472 -6.703 8.554 1.00 92.19 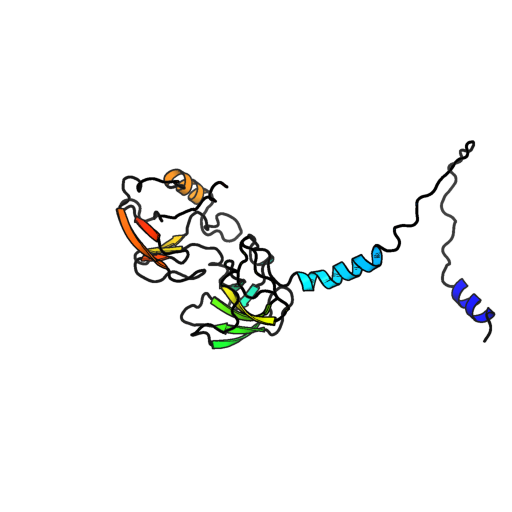232 GLY A C 1
ATOM 1777 O O . GLY A 1 232 ? -13.952 -5.843 9.292 1.00 92.19 232 GLY A O 1
ATOM 1778 N N . LEU A 1 233 ? -12.192 -7.082 8.604 1.00 97.06 233 LEU A N 1
ATOM 1779 C CA . LEU A 1 233 ? -11.143 -6.462 9.412 1.00 97.06 233 LEU A CA 1
ATOM 1780 C C . LEU A 1 233 ? -9.793 -6.700 8.710 1.00 97.06 233 LEU A C 1
ATOM 1782 O O . LEU A 1 233 ? -9.267 -7.812 8.744 1.00 97.06 233 LEU A O 1
ATOM 1786 N N . ALA A 1 234 ? -9.266 -5.681 8.035 1.00 97.12 234 ALA A N 1
ATOM 1787 C CA . ALA A 1 234 ? -8.105 -5.796 7.149 1.00 97.12 234 ALA A CA 1
ATOM 1788 C C . ALA A 1 234 ? -7.188 -4.570 7.237 1.00 97.12 234 ALA A C 1
ATOM 1790 O O . ALA A 1 234 ? -7.646 -3.479 7.561 1.00 97.12 234 ALA A O 1
ATOM 1791 N N . SER A 1 235 ? -5.905 -4.746 6.932 1.00 96.19 235 SER A N 1
ATOM 1792 C CA . SER A 1 235 ? -4.860 -3.723 7.004 1.00 96.19 235 SER A CA 1
ATOM 1793 C C . SER A 1 235 ? -3.918 -3.821 5.808 1.00 96.19 235 SER A C 1
ATOM 1795 O O . SER A 1 235 ? -3.546 -4.917 5.382 1.00 96.19 235 SER A O 1
ATOM 1797 N N . ASN A 1 236 ? -3.494 -2.674 5.282 1.00 94.75 236 ASN A N 1
ATOM 1798 C CA . ASN A 1 236 ? -2.493 -2.613 4.216 1.00 94.75 236 ASN A CA 1
ATOM 1799 C C . ASN A 1 236 ? -1.053 -2.434 4.750 1.00 94.75 236 ASN A C 1
ATOM 1801 O O . ASN A 1 236 ? -0.118 -2.405 3.955 1.00 94.75 236 ASN A O 1
ATOM 1805 N N . ALA A 1 237 ? -0.855 -2.330 6.068 1.00 91.69 237 ALA A N 1
ATOM 1806 C CA . ALA A 1 237 ? 0.462 -2.110 6.671 1.00 91.69 237 ALA A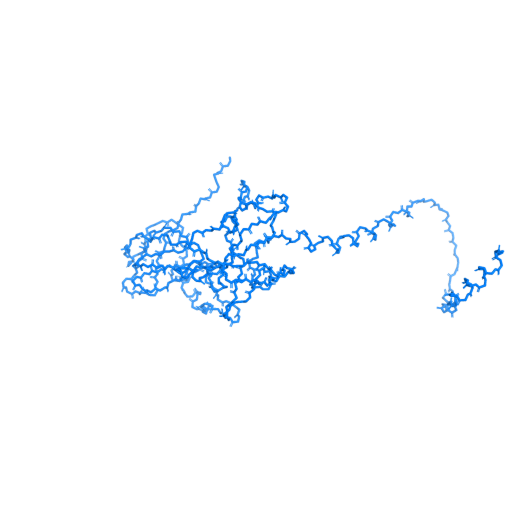 CA 1
ATOM 1807 C C . ALA A 1 237 ? 1.076 -3.419 7.189 1.00 91.69 237 ALA A C 1
ATOM 1809 O O . ALA A 1 237 ? 2.165 -3.823 6.780 1.00 91.69 237 ALA A O 1
ATOM 1810 N N . GLU A 1 238 ? 0.344 -4.101 8.067 1.00 91.25 238 GLU A N 1
ATOM 1811 C CA . GLU A 1 238 ? 0.707 -5.375 8.686 1.00 91.25 238 GLU A CA 1
ATOM 1812 C C . GLU A 1 238 ? -0.530 -6.030 9.316 1.00 91.25 238 GLU A C 1
ATOM 1814 O O . GLU A 1 238 ? -1.555 -5.375 9.524 1.00 91.25 238 GLU A O 1
ATOM 1819 N N . ALA A 1 239 ? -0.429 -7.316 9.655 1.00 94.19 239 ALA A N 1
ATOM 1820 C CA . ALA A 1 239 ? -1.439 -7.967 10.478 1.00 94.19 239 ALA A CA 1
ATOM 1821 C C . ALA A 1 239 ? -1.302 -7.481 11.927 1.00 94.19 239 ALA A C 1
ATOM 1823 O O . ALA A 1 239 ? -0.229 -7.591 12.519 1.00 94.19 239 ALA A O 1
ATOM 1824 N N . ALA A 1 240 ? -2.383 -6.958 12.504 1.00 92.25 240 ALA A N 1
ATOM 1825 C CA . ALA A 1 240 ? -2.335 -6.296 13.805 1.00 92.25 240 ALA A CA 1
ATOM 1826 C C . ALA A 1 240 ? -3.605 -6.529 14.624 1.00 92.25 240 ALA A C 1
ATOM 1828 O O . ALA A 1 240 ? -4.699 -6.645 14.077 1.00 92.25 240 ALA A O 1
ATOM 1829 N N . GLU A 1 241 ? -3.468 -6.584 15.950 1.00 94.19 241 GLU A N 1
ATOM 1830 C CA . GLU A 1 241 ? -4.625 -6.566 16.851 1.00 94.19 241 GLU A CA 1
ATOM 1831 C C . GLU A 1 241 ? -5.280 -5.185 16.806 1.0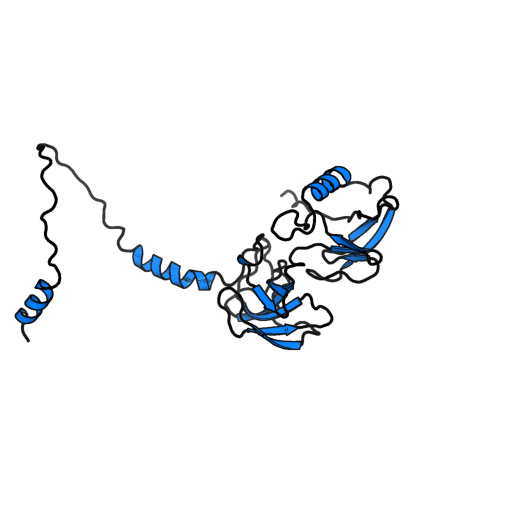0 94.19 241 GLU A C 1
ATOM 1833 O O . GLU A 1 241 ? -4.605 -4.162 16.939 1.00 94.19 241 GLU A O 1
ATOM 1838 N N . VAL A 1 242 ? -6.598 -5.164 16.631 1.00 95.19 242 VAL A N 1
ATOM 1839 C CA . VAL A 1 242 ? -7.395 -3.944 16.552 1.00 95.19 242 VAL A CA 1
ATOM 1840 C C . VAL A 1 242 ? -8.391 -3.917 17.698 1.00 95.19 242 VAL A C 1
ATOM 1842 O O . VAL A 1 242 ? -9.019 -4.925 18.031 1.00 95.19 242 VAL A O 1
ATOM 1845 N N . TYR A 1 243 ? -8.547 -2.739 18.284 1.00 94.81 243 TYR A N 1
ATOM 1846 C CA . TYR A 1 243 ? -9.542 -2.436 19.296 1.00 94.81 243 TYR A CA 1
ATOM 1847 C C . TYR A 1 243 ? -10.393 -1.267 18.816 1.00 94.81 243 TYR A C 1
ATOM 1849 O O . TYR A 1 243 ? -9.881 -0.348 18.179 1.00 94.81 243 TYR A O 1
ATOM 1857 N N . TYR A 1 244 ? -11.677 -1.291 19.143 1.00 94.50 244 TYR A N 1
ATOM 1858 C CA . TYR A 1 244 ? -12.612 -0.221 18.806 1.00 94.50 244 TYR A CA 1
ATOM 1859 C C . TYR A 1 244 ? -13.291 0.299 20.068 1.00 94.50 244 TYR A C 1
ATOM 1861 O O . TYR A 1 244 ? -13.451 -0.447 21.037 1.00 94.50 244 TYR A O 1
ATOM 1869 N N . ASP A 1 245 ? -13.695 1.564 20.051 1.00 93.12 245 ASP A N 1
ATOM 1870 C CA . ASP A 1 245 ? -14.523 2.153 21.096 1.00 93.12 245 ASP A CA 1
ATOM 1871 C C . ASP A 1 245 ? -15.992 2.147 20.630 1.00 93.12 245 ASP A C 1
ATOM 1873 O O . ASP A 1 245 ? -16.330 2.799 19.643 1.00 93.12 245 ASP A O 1
ATOM 1877 N N . PRO A 1 246 ? -16.909 1.419 21.296 1.00 91.69 246 PRO A N 1
ATOM 1878 C CA . PRO A 1 246 ? -18.325 1.429 20.931 1.00 91.69 246 PRO A CA 1
ATOM 1879 C C . PRO A 1 246 ? -18.997 2.799 21.111 1.00 91.69 246 PRO A C 1
ATOM 1881 O O . PRO A 1 246 ? -20.078 3.018 20.564 1.00 91.69 246 PRO A O 1
ATOM 1884 N N . SER A 1 247 ? -18.410 3.680 21.926 1.00 91.75 247 SER A N 1
ATOM 1885 C CA . SER A 1 247 ? -18.900 5.037 22.176 1.00 91.75 247 SER A CA 1
ATOM 1886 C C . SER A 1 247 ? -18.337 6.075 21.204 1.00 91.75 247 SER A C 1
ATOM 1888 O O . SER A 1 247 ? -18.964 7.121 21.034 1.00 91.75 247 SER A O 1
ATOM 1890 N N . ASP A 1 248 ? -17.233 5.756 20.522 1.00 90.50 248 ASP A N 1
ATOM 1891 C CA . ASP A 1 248 ? -16.641 6.578 19.468 1.00 90.50 248 ASP A CA 1
ATOM 1892 C C . ASP A 1 248 ? -16.196 5.715 18.267 1.00 90.50 248 ASP A C 1
ATOM 1894 O O . ASP A 1 248 ? -15.057 5.245 18.204 1.00 90.50 248 ASP A O 1
ATOM 1898 N N . PRO A 1 249 ? -17.081 5.497 17.275 1.00 88.62 249 PRO A N 1
ATOM 1899 C CA . PRO A 1 249 ? -16.759 4.685 16.106 1.00 88.62 249 PRO A CA 1
ATOM 1900 C C . PRO A 1 249 ? -15.764 5.360 15.149 1.00 88.62 249 PRO A C 1
ATOM 1902 O O . PRO A 1 249 ? -15.351 4.722 14.181 1.00 88.62 249 PRO A O 1
ATOM 1905 N N . ALA A 1 250 ? -15.383 6.625 15.373 1.00 88.12 250 ALA A N 1
ATOM 1906 C CA . ALA A 1 250 ? -14.419 7.327 14.526 1.00 88.12 250 ALA A CA 1
ATOM 1907 C C . ALA A 1 250 ? -12.966 6.908 14.802 1.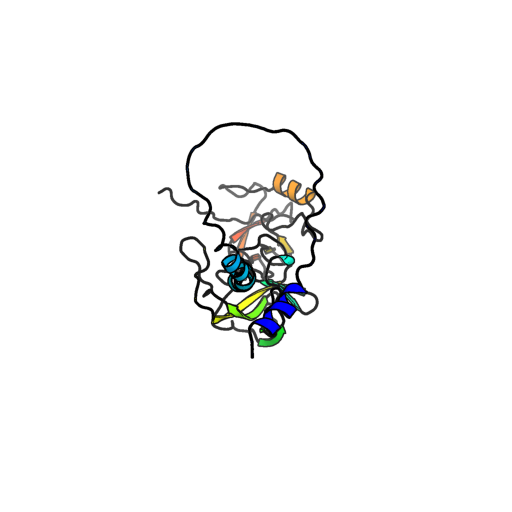00 88.12 250 ALA A C 1
ATOM 1909 O O . ALA A 1 250 ? -12.080 7.227 14.008 1.00 88.12 250 ALA A O 1
ATOM 1910 N N . VAL A 1 251 ? -12.711 6.167 15.887 1.00 90.44 251 VAL A N 1
ATOM 1911 C CA . VAL A 1 251 ? -11.362 5.773 16.296 1.00 90.44 251 VAL A CA 1
ATOM 1912 C C . VAL A 1 251 ? -11.201 4.260 16.405 1.00 90.44 251 VAL A C 1
ATOM 1914 O O . VAL A 1 251 ? -12.020 3.537 16.973 1.00 90.44 251 VAL A O 1
ATOM 1917 N N . LEU A 1 252 ? -10.065 3.787 15.897 1.00 93.81 252 LEU A N 1
ATOM 1918 C CA . LEU A 1 252 ? -9.545 2.452 16.147 1.00 93.81 252 LEU A CA 1
ATOM 1919 C C . LEU A 1 252 ? -8.167 2.559 16.785 1.00 93.81 252 LEU A C 1
ATOM 1921 O O . LEU A 1 252 ? -7.366 3.424 16.432 1.00 93.81 252 LEU A O 1
ATOM 1925 N N . LEU A 1 253 ? -7.864 1.625 17.681 1.00 92.62 253 LEU A N 1
ATOM 1926 C CA . LEU A 1 253 ? -6.508 1.411 18.162 1.00 92.62 253 LEU A CA 1
ATOM 1927 C C . LEU A 1 253 ? -5.930 0.177 17.494 1.00 92.62 253 LEU A C 1
ATOM 1929 O O . LEU A 1 253 ? -6.452 -0.926 17.640 1.00 92.62 253 LEU A O 1
ATOM 1933 N N . MET A 1 254 ? -4.820 0.377 16.797 1.00 91.62 254 MET A N 1
ATOM 1934 C CA . MET A 1 254 ? -4.026 -0.688 16.207 1.00 91.62 254 MET A CA 1
ATOM 1935 C C . MET A 1 254 ? -2.807 -0.945 17.086 1.00 91.62 254 MET A C 1
ATOM 1937 O O . MET A 1 254 ? -2.011 -0.040 17.355 1.00 91.62 254 MET A O 1
ATOM 1941 N N . ARG A 1 255 ? -2.640 -2.189 17.528 1.00 88.31 255 ARG A N 1
ATOM 1942 C CA . ARG A 1 255 ? -1.441 -2.606 18.245 1.00 88.31 255 ARG A CA 1
ATOM 1943 C C . ARG A 1 255 ? -0.293 -2.781 17.260 1.00 88.31 255 ARG A C 1
ATOM 1945 O O . ARG A 1 255 ? -0.391 -3.560 16.320 1.00 88.31 255 ARG A O 1
ATOM 1952 N N . THR A 1 256 ? 0.811 -2.103 17.532 1.00 81.44 256 THR A N 1
ATOM 1953 C CA . THR A 1 256 ? 2.047 -2.166 16.746 1.00 81.44 256 THR A CA 1
ATOM 1954 C C . THR A 1 256 ? 3.205 -2.637 17.629 1.00 81.44 256 THR A C 1
ATOM 1956 O O . THR A 1 256 ? 3.168 -2.469 18.852 1.00 81.44 256 THR A O 1
ATOM 1959 N N . HIS A 1 257 ? 4.222 -3.254 17.026 1.00 73.88 257 HIS A N 1
ATOM 1960 C CA . HIS A 1 257 ? 5.418 -3.733 17.717 1.00 73.88 257 HIS A CA 1
ATOM 1961 C C . HIS A 1 257 ? 6.653 -3.027 17.163 1.00 73.88 257 HIS A C 1
ATOM 1963 O O . HIS A 1 2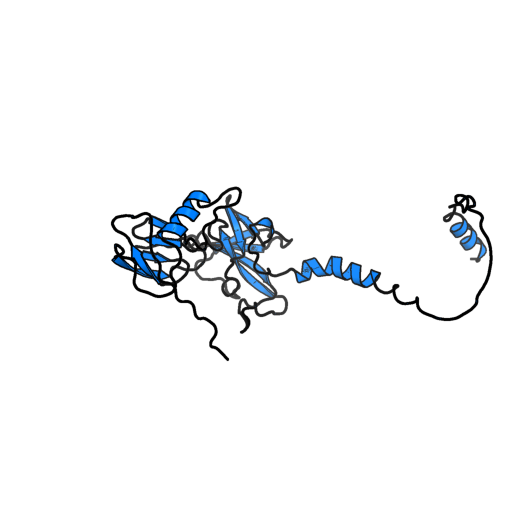57 ? 6.869 -2.988 15.957 1.00 73.88 257 HIS A O 1
ATOM 1969 N N . TRP A 1 258 ? 7.476 -2.482 18.059 1.00 65.12 258 TRP A N 1
ATOM 1970 C CA . TRP A 1 258 ? 8.694 -1.763 17.701 1.00 65.12 258 TRP A CA 1
ATOM 1971 C C . TRP A 1 258 ? 9.854 -2.452 18.403 1.00 65.12 258 TRP A C 1
ATOM 1973 O O . TRP A 1 258 ? 9.883 -2.534 19.630 1.00 65.12 258 TRP A O 1
ATOM 1983 N N . PHE A 1 259 ? 10.811 -2.956 17.631 1.00 60.62 259 PHE A N 1
ATOM 1984 C CA . PHE A 1 259 ? 12.071 -3.425 18.187 1.00 60.62 259 PHE A CA 1
ATOM 1985 C C . PHE A 1 259 ? 13.016 -2.230 18.249 1.00 60.62 259 PHE A C 1
ATOM 1987 O O . PHE A 1 259 ? 13.423 -1.697 17.217 1.00 60.62 259 PHE A O 1
ATOM 1994 N N . THR A 1 260 ? 13.370 -1.788 19.453 1.00 51.91 260 THR A N 1
ATOM 1995 C CA . THR A 1 260 ? 14.587 -0.993 19.607 1.00 51.91 260 THR A CA 1
ATOM 1996 C C . THR A 1 260 ? 15.775 -1.925 19.373 1.00 51.91 260 THR A C 1
ATOM 1998 O O . THR A 1 260 ? 15.728 -3.103 19.736 1.00 51.91 260 THR A O 1
ATOM 2001 N N . ALA A 1 261 ? 16.817 -1.434 18.695 1.00 52.34 261 ALA A N 1
ATOM 2002 C CA . ALA A 1 261 ? 18.033 -2.213 18.482 1.00 52.34 261 ALA A CA 1
ATOM 2003 C C . ALA A 1 261 ? 18.519 -2.782 19.825 1.00 52.34 261 ALA A C 1
ATOM 2005 O O . ALA A 1 261 ? 18.531 -2.067 20.831 1.00 52.34 261 ALA A O 1
ATOM 2006 N N . ALA A 1 262 ? 18.883 -4.068 19.844 1.00 45.19 262 ALA A N 1
ATOM 2007 C CA . ALA A 1 262 ? 19.481 -4.673 21.026 1.00 45.19 262 ALA A CA 1
ATOM 2008 C C . ALA A 1 262 ? 20.714 -3.847 21.421 1.00 45.19 262 ALA A C 1
ATOM 2010 O O . ALA A 1 262 ? 21.517 -3.496 20.556 1.00 45.19 262 ALA A O 1
ATOM 2011 N N . ALA A 1 263 ? 20.835 -3.503 22.705 1.00 43.09 263 ALA A N 1
ATOM 2012 C CA . ALA A 1 263 ? 22.047 -2.871 23.209 1.00 43.09 263 ALA A CA 1
ATOM 2013 C C . ALA A 1 263 ? 23.238 -3.801 22.917 1.00 43.09 263 ALA A C 1
ATOM 2015 O O . ALA A 1 263 ? 23.196 -4.969 23.310 1.00 43.09 263 ALA A O 1
ATOM 2016 N N . GLU A 1 264 ? 24.237 -3.293 22.187 1.00 41.03 264 GLU A N 1
ATOM 2017 C CA . GLU A 1 264 ? 25.530 -3.964 21.978 1.00 41.03 264 GLU A CA 1
ATOM 2018 C C . GLU A 1 264 ? 26.282 -4.184 23.299 1.00 41.03 264 GLU A C 1
ATOM 2020 O O . GLU A 1 264 ? 26.238 -3.285 24.176 1.00 41.03 264 GLU A O 1
#

Organism: NCBI:txid2838623

Radius of gyration: 30.53 Å; chains: 1; bounding box: 81×70×77 Å

Sequence (264 aa):
MSEKETEKLFRSITELSDDLIENAQTVPAGGRKKTAAWKKWGAAAACLCLVIFAVPLLARIPRAPQGGAEAAPHFAVDNRTFIVSSYLGDAVTDELPEGFLPAGTISISGGLEDCPYYRNPAVPEWIYVYQEVNTDGTMDAAGNLTRTPPHPAYVRYVDERLRGKDLICYQGEYYISMWSAKDYGDDPDVTEAYLAEMEALYGRRIEGAAPDGFVPAGTAEFTGKDTIPTGGLASNAEAAEVYYDPSDPAVLLMRTHWFTAAAE

Foldseek 3Di:
DDPVVVVVVVVVPDPDDPPPDDDPDDDDDDDDDDDDDDDDDPPPPVVVVCCVVCVLVVCQDDDQDPDADVRFWWFDDPNFIWGFASLLLPFWAADDDPQWDWDFAQAIPSGRGRWTKTAHPVFRQKIWTWDWHQANSHADPVRDTHGHPIDTTIGIIGTRVLRQWKWKAAQNDIDTDLVRFACDDPDGPDHPVVSVVCCVVPNDDDDDDDDPQKDWPAWADAPEARGDFDDNIHIHPDTFTKIAHPVDRNDIDTDDDDDDPDDD